Protein AF-0000000082330876 (afdb_homodimer)

pLDDT: mean 95.36, std 6.29, range [58.96, 98.9]

InterPro domains:
  IPR055945 Protein of unknown function DUF7523 [PF24367] (2-155)

Radius of gyration: 19.87 Å; Cα contacts (8 Å, |Δi|>4): 760; chains: 2; bounding box: 50×55×35 Å

Structure (mmCIF, N/CA/C/O backbone):
data_AF-0000000082330876-model_v1
#
loop_
_entity.id
_entity.type
_entity.pdbx_description
1 polymer 'ACT domain-containing protein'
#
loop_
_atom_site.group_PDB
_atom_site.id
_atom_site.type_symbol
_atom_site.label_atom_id
_atom_site.label_alt_id
_atom_site.label_comp_id
_atom_site.label_asym_id
_atom_site.label_entity_id
_atom_site.label_seq_id
_atom_site.pdbx_PDB_ins_code
_atom_site.Cartn_x
_atom_site.Cartn_y
_atom_site.Cartn_z
_atom_site.occupancy
_atom_site.B_iso_or_equiv
_atom_site.auth_seq_id
_atom_site.auth_comp_id
_atom_site.auth_asym_id
_atom_site.auth_atom_id
_atom_site.pdbx_PDB_model_num
ATOM 1 N N . MET A 1 1 ? -24.929 -16.486 -4.473 1 85.98 1 MET A N 1
ATOM 2 C CA . MET A 1 1 ? -23.768 -16.026 -5.229 1 85.98 1 MET A CA 1
ATOM 3 C C . MET A 1 1 ? -23.081 -17.192 -5.933 1 85.98 1 MET A C 1
ATOM 5 O O . MET A 1 1 ? -23.062 -18.31 -5.417 1 85.98 1 MET A O 1
ATOM 9 N N . SER A 1 2 ? -22.767 -17.042 -7.071 1 94.16 2 SER A N 1
ATOM 10 C CA . SER A 1 2 ? -22.094 -18.097 -7.822 1 94.16 2 SER A CA 1
ATOM 11 C C . SER A 1 2 ? -20.676 -18.323 -7.309 1 94.16 2 SER A C 1
ATOM 13 O O . SER A 1 2 ? -20.122 -17.474 -6.608 1 94.16 2 SER A O 1
ATOM 15 N N . LEU A 1 3 ? -20.149 -19.474 -7.564 1 95.85 3 LEU A N 1
ATOM 16 C CA . LEU A 1 3 ? -18.787 -19.809 -7.161 1 95.85 3 LEU A CA 1
ATOM 17 C C . LEU A 1 3 ? -17.786 -18.827 -7.759 1 95.85 3 LEU A C 1
ATOM 19 O O . LEU A 1 3 ? -16.827 -18.43 -7.093 1 95.85 3 LEU A O 1
ATOM 23 N N . ALA A 1 4 ? -18.059 -18.494 -8.992 1 96.3 4 ALA A N 1
ATOM 24 C CA . ALA A 1 4 ? -17.203 -17.522 -9.665 1 96.3 4 ALA A CA 1
ATOM 25 C C . ALA A 1 4 ? -17.208 -16.184 -8.93 1 96.3 4 ALA A C 1
ATOM 27 O O . ALA A 1 4 ? -16.153 -15.588 -8.706 1 96.3 4 ALA A O 1
ATOM 28 N N . ALA A 1 5 ? -18.378 -15.72 -8.519 1 96.81 5 ALA A N 1
ATOM 29 C CA . ALA A 1 5 ? -18.522 -14.451 -7.81 1 96.81 5 ALA A CA 1
ATOM 30 C C . ALA A 1 5 ? -17.858 -14.511 -6.437 1 96.81 5 ALA A C 1
ATOM 32 O O . ALA A 1 5 ? -17.196 -13.558 -6.019 1 96.81 5 ALA A O 1
ATOM 33 N N . GLU A 1 6 ? -18.043 -15.592 -5.807 1 97.3 6 GLU A N 1
ATOM 34 C CA . GLU A 1 6 ? -17.442 -15.766 -4.489 1 97.3 6 GLU A CA 1
ATOM 35 C C . GLU A 1 6 ? -15.919 -15.819 -4.579 1 97.3 6 GLU A C 1
ATOM 37 O O . GLU A 1 6 ? -15.221 -15.261 -3.73 1 97.3 6 GLU A O 1
ATOM 42 N N . THR A 1 7 ? -15.426 -16.522 -5.577 1 98.07 7 THR A N 1
ATOM 43 C CA . THR A 1 7 ? -13.988 -16.617 -5.805 1 98.07 7 THR A CA 1
ATOM 44 C C . THR A 1 7 ? -13.392 -15.24 -6.082 1 98.07 7 THR A C 1
ATOM 46 O O . THR A 1 7 ? -12.358 -14.88 -5.516 1 98.07 7 THR A O 1
ATOM 49 N N . ARG A 1 8 ? -14.082 -14.504 -6.871 1 97.79 8 ARG A N 1
ATOM 50 C CA . ARG A 1 8 ? -13.641 -13.153 -7.204 1 97.79 8 ARG A CA 1
ATOM 51 C C . ARG A 1 8 ? -13.575 -12.276 -5.958 1 97.79 8 ARG A C 1
ATOM 53 O O . ARG A 1 8 ? -12.578 -11.588 -5.729 1 97.79 8 ARG A O 1
ATOM 60 N N . ARG A 1 9 ? -14.597 -12.321 -5.225 1 96.45 9 ARG A N 1
ATOM 61 C CA . ARG A 1 9 ? -14.657 -11.527 -4.002 1 96.45 9 ARG A CA 1
ATOM 62 C C . ARG A 1 9 ? -13.543 -11.92 -3.038 1 96.45 9 ARG A C 1
ATOM 64 O O . ARG A 1 9 ? -12.907 -11.055 -2.431 1 96.45 9 ARG A O 1
ATOM 71 N N . ALA A 1 10 ? -13.331 -13.163 -2.899 1 97.69 10 ALA A N 1
ATOM 72 C CA . ALA A 1 10 ? -12.27 -13.652 -2.022 1 97.69 10 ALA A CA 1
ATOM 73 C C . ALA A 1 10 ? -10.9 -13.186 -2.507 1 97.69 10 ALA A C 1
ATOM 75 O O . ALA A 1 10 ? -10.067 -12.753 -1.707 1 97.69 10 ALA A O 1
ATOM 76 N N . ALA A 1 11 ? -10.675 -13.298 -3.797 1 98.45 11 ALA A N 1
ATOM 77 C CA . ALA A 1 11 ? -9.403 -12.861 -4.365 1 98.45 11 ALA A CA 1
ATOM 78 C C . ALA A 1 11 ? -9.184 -11.368 -4.138 1 98.45 11 ALA A C 1
ATOM 80 O O . ALA A 1 11 ? -8.09 -10.944 -3.76 1 98.45 11 ALA A O 1
ATOM 81 N N . GLU A 1 12 ? -10.236 -10.6 -4.274 1 97.54 12 GLU A N 1
ATOM 82 C CA . GLU A 1 12 ? -10.156 -9.146 -4.178 1 97.54 12 GLU A CA 1
ATOM 83 C C . GLU A 1 12 ? -9.935 -8.699 -2.736 1 97.54 12 GLU A C 1
ATOM 85 O O . GLU A 1 12 ? -9.571 -7.548 -2.486 1 97.54 12 GLU A O 1
ATOM 90 N N . SER A 1 13 ? -10.1 -9.632 -1.841 1 96.93 13 SER A N 1
ATOM 91 C CA . SER A 1 13 ? -9.791 -9.314 -0.45 1 96.93 13 SER A CA 1
ATOM 92 C C . SER A 1 13 ? -8.291 -9.388 -0.186 1 96.93 13 SER A C 1
ATOM 94 O O . SER A 1 13 ? -7.825 -9.003 0.888 1 96.93 13 SER A O 1
ATOM 96 N N . HIS A 1 14 ? -7.548 -9.843 -1.176 1 97.9 14 HIS A N 1
ATOM 97 C CA . HIS A 1 14 ? -6.092 -9.908 -1.122 1 97.9 14 HIS A CA 1
ATOM 98 C C . HIS A 1 14 ? -5.464 -9.173 -2.301 1 97.9 14 HIS A C 1
ATOM 100 O O . HIS A 1 14 ? -5.115 -9.791 -3.309 1 97.9 14 HIS A O 1
ATOM 106 N N . PRO A 1 15 ? -5.15 -7.949 -2.115 1 97.81 15 PRO A N 1
ATOM 107 C CA . PRO A 1 15 ? -4.666 -7.149 -3.243 1 97.81 15 PRO A CA 1
ATOM 108 C C . PRO A 1 15 ? -3.425 -7.748 -3.902 1 97.81 15 PRO A C 1
ATOM 110 O O . PRO A 1 15 ? -3.27 -7.665 -5.123 1 97.81 15 PRO A O 1
ATOM 113 N N . PHE A 1 16 ? -2.606 -8.349 -3.098 1 98.42 16 PHE A N 1
ATOM 114 C CA . PHE A 1 16 ? -1.406 -8.921 -3.699 1 98.42 16 PHE A CA 1
ATOM 115 C C . PHE A 1 16 ? -1.769 -10.025 -4.686 1 98.42 16 PHE A C 1
ATOM 117 O O . PHE A 1 16 ? -1.074 -10.225 -5.684 1 98.42 16 PHE A O 1
ATOM 124 N N . LEU A 1 17 ? -2.816 -10.758 -4.436 1 98.84 17 LEU A N 1
ATOM 125 C CA . LEU A 1 17 ? -3.218 -11.854 -5.311 1 98.84 17 LEU A CA 1
ATOM 126 C C . LEU A 1 17 ? -3.727 -11.324 -6.647 1 98.84 17 LEU A C 1
ATOM 128 O O . LEU A 1 17 ? -3.423 -11.89 -7.7 1 98.84 17 LEU A O 1
ATOM 132 N N . VAL A 1 18 ? -4.437 -10.25 -6.593 1 98.79 18 VAL A N 1
ATOM 133 C CA . VAL A 1 18 ? -4.918 -9.636 -7.827 1 98.79 18 VAL A CA 1
ATOM 134 C C . VAL A 1 18 ? -3.733 -9.169 -8.669 1 98.79 18 VAL A C 1
ATOM 136 O O . VAL A 1 18 ? -3.7 -9.39 -9.881 1 98.79 18 VAL A O 1
ATOM 139 N N . ALA A 1 19 ? -2.764 -8.572 -7.995 1 98.7 19 ALA A N 1
ATOM 140 C CA . ALA A 1 19 ? -1.558 -8.153 -8.705 1 98.7 19 ALA A CA 1
ATOM 141 C C . ALA A 1 19 ? -0.827 -9.354 -9.299 1 98.7 19 ALA A C 1
ATOM 143 O O . ALA A 1 19 ? -0.334 -9.293 -10.428 1 98.7 19 ALA A O 1
ATOM 144 N N . ALA A 1 20 ? -0.774 -10.415 -8.543 1 98.83 20 ALA A N 1
ATOM 145 C CA . ALA A 1 20 ? -0.108 -11.629 -9.008 1 98.83 20 ALA A CA 1
ATOM 146 C C . ALA A 1 20 ? -0.849 -12.241 -10.194 1 98.83 20 ALA A C 1
ATOM 148 O O . ALA A 1 20 ? -0.226 -12.762 -11.122 1 98.83 20 ALA A O 1
ATOM 149 N N . LEU A 1 21 ? -2.187 -12.194 -10.133 1 98.89 21 LEU A N 1
ATOM 150 C CA . LEU A 1 21 ? -2.996 -12.654 -11.257 1 98.89 21 LEU A CA 1
ATOM 151 C C . LEU A 1 21 ? -2.72 -11.818 -12.502 1 98.89 21 LEU A C 1
ATOM 153 O O . LEU A 1 21 ? -2.515 -12.365 -13.588 1 98.89 21 LEU A O 1
ATOM 157 N N . ARG A 1 22 ? -2.653 -10.573 -12.341 1 98.77 22 ARG A N 1
ATOM 158 C CA . ARG A 1 22 ? -2.363 -9.675 -13.454 1 98.77 22 ARG A CA 1
ATOM 159 C C . ARG A 1 22 ? -0.987 -9.962 -14.045 1 98.77 22 ARG A C 1
ATOM 161 O O . ARG A 1 22 ? -0.791 -9.85 -15.257 1 98.77 22 ARG A O 1
ATOM 168 N N . ALA A 1 23 ? -0.061 -10.333 -13.169 1 98.64 23 ALA A N 1
ATOM 169 C CA . ALA A 1 23 ? 1.324 -10.558 -13.571 1 98.64 23 ALA A CA 1
ATOM 170 C C . ALA A 1 23 ? 1.501 -11.948 -14.177 1 98.64 23 ALA A C 1
ATOM 172 O O . ALA A 1 23 ? 2.563 -12.267 -14.716 1 98.64 23 ALA A O 1
ATOM 173 N N . GLY A 1 24 ? 0.517 -12.827 -14.023 1 98.58 24 GLY A N 1
ATOM 174 C CA . GLY A 1 24 ? 0.566 -14.158 -14.606 1 98.58 24 GLY A CA 1
ATOM 175 C C . GLY A 1 24 ? 1.496 -15.1 -13.865 1 98.58 24 GLY A C 1
ATOM 176 O O . GLY A 1 24 ? 2.091 -15.996 -14.468 1 98.58 24 GLY A O 1
ATOM 177 N N . VAL A 1 25 ? 1.62 -14.909 -12.589 1 98.81 25 VAL A N 1
ATOM 178 C CA . VAL A 1 25 ? 2.621 -15.697 -11.878 1 98.81 25 VAL A CA 1
ATOM 179 C C . VAL A 1 25 ? 1.933 -16.644 -10.897 1 98.81 25 VAL A C 1
ATOM 181 O O . VAL A 1 25 ? 2.591 -17.27 -10.063 1 98.81 25 VAL A O 1
ATOM 184 N N . VAL A 1 26 ? 0.673 -16.859 -10.966 1 98.88 26 VAL A N 1
ATOM 185 C CA . VAL A 1 26 ? -0.089 -17.569 -9.945 1 98.88 26 VAL A CA 1
ATOM 186 C C . VAL A 1 26 ? -0.18 -19.05 -10.304 1 98.88 26 VAL A C 1
ATOM 188 O O . VAL A 1 26 ? -0.444 -19.401 -11.456 1 98.88 26 VAL A O 1
ATOM 191 N N . ASN A 1 27 ? 0.094 -19.856 -9.35 1 98.9 27 ASN A N 1
ATOM 192 C CA . ASN A 1 27 ? -0.356 -21.243 -9.352 1 98.9 27 ASN A CA 1
ATOM 193 C C . ASN A 1 27 ? -1.815 -21.36 -8.92 1 98.9 27 ASN A C 1
ATOM 195 O O . ASN A 1 27 ? -2.123 -21.274 -7.73 1 98.9 27 ASN A O 1
ATOM 199 N N . TYR A 1 28 ? -2.699 -21.595 -9.84 1 98.84 28 TYR A N 1
ATOM 200 C CA . TYR A 1 28 ? -4.134 -21.458 -9.613 1 98.84 28 TYR A CA 1
ATOM 201 C C . TYR A 1 28 ? -4.626 -22.487 -8.602 1 98.84 28 TYR A C 1
ATOM 203 O O . TYR A 1 28 ? -5.523 -22.203 -7.805 1 98.84 28 TYR A O 1
ATOM 211 N N . THR A 1 29 ? -4.051 -23.63 -8.635 1 98.63 29 THR A N 1
ATOM 212 C CA . THR A 1 29 ? -4.458 -24.647 -7.672 1 98.63 29 THR A CA 1
ATOM 213 C C . THR A 1 29 ? -4.04 -24.252 -6.258 1 98.63 29 THR A C 1
ATOM 215 O O . THR A 1 29 ? -4.826 -24.371 -5.316 1 98.63 29 THR A O 1
ATOM 218 N N . ALA A 1 30 ? -2.852 -23.796 -6.15 1 98.71 30 ALA A N 1
ATOM 219 C CA . ALA A 1 30 ? -2.382 -23.336 -4.846 1 98.71 30 ALA A CA 1
ATOM 220 C C . ALA A 1 30 ? -3.194 -22.138 -4.361 1 98.71 30 ALA A C 1
ATOM 222 O O . ALA A 1 30 ? -3.531 -22.046 -3.178 1 98.71 30 ALA A O 1
ATOM 223 N N . ALA A 1 31 ? -3.525 -21.248 -5.266 1 98.85 31 ALA A N 1
ATOM 224 C CA . ALA A 1 31 ? -4.318 -20.069 -4.928 1 98.85 31 ALA A CA 1
ATOM 225 C C . ALA A 1 31 ? -5.719 -20.462 -4.469 1 98.85 31 ALA A C 1
ATOM 227 O O . ALA A 1 31 ? -6.271 -19.854 -3.549 1 98.85 31 ALA A O 1
ATOM 228 N N . ALA A 1 32 ? -6.245 -21.43 -5.095 1 98.79 32 ALA A N 1
ATOM 229 C CA . ALA A 1 32 ? -7.563 -21.919 -4.7 1 98.79 32 ALA A CA 1
ATOM 230 C C . ALA A 1 32 ? -7.55 -22.434 -3.264 1 98.79 32 ALA A C 1
ATOM 232 O O . ALA A 1 32 ? -8.482 -22.177 -2.497 1 98.79 32 ALA A O 1
ATOM 233 N N . ARG A 1 33 ? -6.525 -23.139 -2.898 1 98.5 33 ARG A N 1
ATOM 234 C CA . ARG A 1 33 ? -6.388 -23.628 -1.53 1 98.5 33 ARG A CA 1
ATOM 235 C C . ARG A 1 33 ? -6.214 -22.472 -0.55 1 98.5 33 ARG A C 1
ATOM 237 O O . ARG A 1 33 ? -6.778 -22.49 0.546 1 98.5 33 ARG A O 1
ATOM 244 N N . PHE A 1 34 ? -5.548 -21.53 -0.965 1 98.56 34 PHE A N 1
ATOM 245 C CA . PHE A 1 34 ? -5.253 -20.366 -0.138 1 98.56 34 PHE A CA 1
ATOM 246 C C . PHE A 1 34 ? -6.529 -19.605 0.201 1 98.56 34 PHE A C 1
ATOM 248 O O . PHE A 1 34 ? -6.685 -19.112 1.32 1 98.56 34 PHE A O 1
ATOM 255 N N . LEU A 1 35 ? -7.467 -19.401 -0.755 1 97.93 35 LEU A N 1
ATOM 256 C CA . LEU A 1 35 ? -8.655 -18.569 -0.6 1 97.93 35 LEU A CA 1
ATOM 257 C C . LEU A 1 35 ? -9.665 -19.232 0.331 1 97.93 35 LEU A C 1
ATOM 259 O O . LEU A 1 35 ? -10.524 -18.557 0.904 1 97.93 35 LEU A O 1
ATOM 263 N N . GLU A 1 36 ? -9.631 -20.53 0.458 1 94.55 36 GLU A N 1
ATOM 264 C CA . GLU A 1 36 ? -10.509 -21.3 1.334 1 94.55 36 GLU A CA 1
ATOM 265 C C . GLU A 1 36 ? -11.977 -21.015 1.035 1 94.55 36 GLU A C 1
ATOM 267 O O . GLU A 1 36 ? -12.781 -20.841 1.953 1 94.55 36 GLU A O 1
ATOM 272 N N . VAL A 1 37 ? -12.314 -20.735 -0.132 1 96.76 37 VAL A N 1
ATOM 273 C CA . VAL A 1 37 ? -13.694 -20.613 -0.591 1 96.76 37 VAL A CA 1
ATOM 274 C C . VAL A 1 37 ? -14.364 -21.985 -0.586 1 96.76 37 VAL A C 1
ATOM 276 O O . VAL A 1 37 ? -13.734 -22.991 -0.921 1 96.76 37 VAL A O 1
ATOM 279 N N . GLU A 1 38 ? -15.562 -22.035 -0.178 1 95.94 38 GLU A N 1
ATOM 280 C CA . GLU A 1 38 ? -16.295 -23.297 -0.196 1 95.94 38 GLU A CA 1
ATOM 281 C C . GLU A 1 38 ? -16.506 -23.792 -1.624 1 95.94 38 GLU A C 1
ATOM 283 O O . GLU A 1 38 ? -16.983 -23.045 -2.482 1 95.94 38 GLU A O 1
ATOM 288 N N . GLY A 1 39 ? -16.173 -24.98 -1.87 1 95.95 39 GLY A N 1
ATOM 289 C CA . GLY A 1 39 ? -16.286 -25.556 -3.2 1 95.95 39 GLY A CA 1
ATOM 290 C C . GLY A 1 39 ? -15.107 -26.435 -3.572 1 95.95 39 GLY A C 1
ATOM 291 O O . GLY A 1 39 ? -14.163 -26.579 -2.792 1 95.95 39 GLY A O 1
ATOM 292 N N . GLU A 1 40 ? -15.25 -26.968 -4.708 1 97.34 40 GLU A N 1
ATOM 293 C CA . GLU A 1 40 ? -14.186 -27.834 -5.208 1 97.34 40 GLU A CA 1
ATOM 294 C C . GLU A 1 40 ? -12.983 -27.018 -5.672 1 97.34 40 GLU A C 1
ATOM 296 O O . GLU A 1 40 ? -13.137 -26.033 -6.398 1 97.34 40 GLU A O 1
ATOM 301 N N . ILE A 1 41 ? -11.807 -27.469 -5.363 1 98.22 41 ILE A N 1
ATOM 302 C CA . ILE A 1 41 ? -10.56 -26.757 -5.619 1 98.22 41 ILE A CA 1
ATOM 303 C C . ILE A 1 41 ? -10.406 -26.508 -7.118 1 98.22 41 ILE A C 1
ATOM 305 O O . ILE A 1 41 ? -10.054 -25.403 -7.537 1 98.22 41 ILE A O 1
ATOM 309 N N . ASP A 1 42 ? -10.74 -27.468 -7.896 1 98 42 ASP A N 1
ATOM 310 C CA . ASP A 1 42 ? -10.559 -27.337 -9.339 1 98 42 ASP A CA 1
ATOM 311 C C . ASP A 1 42 ? -11.496 -26.279 -9.916 1 98 42 ASP A C 1
ATOM 313 O O . ASP A 1 42 ? -11.13 -25.56 -10.848 1 98 42 ASP A O 1
ATOM 317 N N . ALA A 1 43 ? -12.663 -26.241 -9.38 1 98.18 43 ALA A N 1
ATOM 318 C CA . ALA A 1 43 ? -13.631 -25.245 -9.833 1 98.18 43 ALA A CA 1
ATOM 319 C C . ALA A 1 43 ? -13.192 -23.836 -9.444 1 98.18 43 ALA A C 1
ATOM 321 O O . ALA A 1 43 ? -13.331 -22.897 -10.231 1 98.18 43 ALA A O 1
ATOM 322 N N . ILE A 1 44 ? -12.681 -23.775 -8.278 1 98.67 44 ILE A N 1
ATOM 323 C CA . ILE A 1 44 ? -12.192 -22.488 -7.795 1 98.67 44 ILE A CA 1
ATOM 324 C C . ILE A 1 44 ? -10.987 -22.05 -8.624 1 98.67 44 ILE A C 1
ATOM 326 O O . ILE A 1 44 ? -10.892 -20.889 -9.028 1 98.67 44 ILE A O 1
ATOM 330 N N . ALA A 1 45 ? -10.115 -22.957 -8.925 1 98.76 45 ALA A N 1
ATOM 331 C CA . ALA A 1 45 ? -8.948 -22.663 -9.753 1 98.76 45 ALA A CA 1
ATOM 332 C C . ALA A 1 45 ? -9.367 -22.181 -11.139 1 98.76 45 ALA A C 1
ATOM 334 O O . ALA A 1 45 ? -8.8 -21.222 -11.667 1 98.76 45 ALA A O 1
ATOM 335 N N . THR A 1 46 ? -10.352 -22.804 -11.696 1 98.46 46 THR A N 1
ATOM 336 C CA . THR A 1 46 ? -10.862 -22.42 -13.008 1 98.46 46 THR A CA 1
ATOM 337 C C . THR A 1 46 ? -11.462 -21.017 -12.964 1 98.46 46 THR A C 1
ATOM 339 O O . THR A 1 46 ? -11.241 -20.214 -13.873 1 98.46 46 THR A O 1
ATOM 342 N N . ALA A 1 47 ? -12.173 -20.816 -11.877 1 98.55 47 ALA A N 1
ATOM 343 C CA . ALA A 1 47 ? -12.764 -19.491 -11.709 1 98.55 47 ALA A CA 1
ATOM 344 C C . ALA A 1 47 ? -11.683 -18.42 -11.587 1 98.55 47 ALA A C 1
ATOM 346 O O . ALA A 1 47 ? -11.814 -17.331 -12.151 1 98.55 47 ALA A O 1
ATOM 347 N N . LEU A 1 48 ? -10.603 -18.701 -10.931 1 98.79 48 LEU A N 1
ATOM 348 C CA . LEU A 1 48 ? -9.489 -17.771 -10.783 1 98.79 48 LEU A CA 1
ATOM 349 C C . LEU A 1 48 ? -8.82 -17.507 -12.128 1 98.79 48 LEU A C 1
ATOM 351 O O . LEU A 1 48 ? -8.457 -16.368 -12.432 1 98.79 48 LEU A O 1
ATOM 355 N N . ARG A 1 49 ? -8.68 -18.516 -12.867 1 98.53 49 ARG A N 1
ATOM 356 C CA . ARG A 1 49 ? -8.079 -18.366 -14.188 1 98.53 49 ARG A CA 1
ATOM 357 C C . ARG A 1 49 ? -8.919 -17.449 -15.071 1 98.53 49 ARG A C 1
ATOM 359 O O . ARG A 1 49 ? -8.382 -16.575 -15.755 1 98.53 49 ARG A O 1
ATOM 366 N N . ARG A 1 50 ? -10.195 -17.647 -15.029 1 98.46 50 ARG A N 1
ATOM 367 C CA . ARG A 1 50 ? -11.099 -16.804 -15.804 1 98.46 50 ARG A CA 1
ATOM 368 C C . ARG A 1 50 ? -11.045 -15.357 -15.324 1 98.46 50 ARG A C 1
ATOM 370 O O . ARG A 1 50 ? -11.047 -14.429 -16.135 1 98.46 50 ARG A O 1
ATOM 377 N N . TYR A 1 51 ? -10.991 -15.274 -14.089 1 98.73 51 TYR A N 1
ATOM 378 C CA . TYR A 1 51 ? -10.885 -13.931 -13.53 1 98.73 51 TYR A CA 1
ATOM 379 C C . TYR A 1 51 ? -9.589 -13.259 -13.967 1 98.73 51 TYR A C 1
ATOM 381 O O . TYR A 1 51 ? -9.588 -12.087 -14.352 1 98.73 51 TYR A O 1
ATOM 389 N N . ALA A 1 52 ? -8.535 -13.992 -13.944 1 98.6 52 ALA A N 1
ATOM 390 C CA . ALA A 1 52 ? -7.235 -13.468 -14.355 1 98.6 52 ALA A CA 1
ATOM 391 C C . ALA A 1 52 ? -7.277 -12.965 -15.795 1 98.6 52 ALA A C 1
ATOM 393 O O . ALA A 1 52 ? -6.678 -11.937 -16.118 1 98.6 52 ALA A O 1
ATOM 394 N N . GLU A 1 53 ? -7.959 -13.624 -16.57 1 98.22 53 GLU A N 1
ATOM 395 C CA . GLU A 1 53 ? -8.056 -13.274 -17.984 1 98.22 53 GLU A CA 1
ATOM 396 C C . GLU A 1 53 ? -8.795 -11.954 -18.177 1 98.22 53 GLU A C 1
ATOM 398 O O . GLU A 1 53 ? -8.64 -11.294 -19.206 1 98.22 53 GLU A O 1
ATOM 403 N N . GLU A 1 54 ? -9.619 -11.613 -17.232 1 97.74 54 GLU A N 1
ATOM 404 C CA . GLU A 1 54 ? -10.411 -10.391 -17.325 1 97.74 54 GLU A CA 1
ATOM 405 C C . GLU A 1 54 ? -9.626 -9.184 -16.818 1 97.74 54 GLU A C 1
ATOM 407 O O . GLU A 1 54 ? -10.018 -8.039 -17.052 1 97.74 54 GLU A O 1
ATOM 412 N N . LEU A 1 55 ? -8.56 -9.395 -16.177 1 98.14 55 LEU A N 1
ATOM 413 C CA . LEU A 1 55 ? -7.797 -8.32 -15.555 1 98.14 55 LEU A CA 1
ATOM 414 C C . LEU A 1 55 ? -6.807 -7.713 -16.543 1 98.14 55 LEU A C 1
ATOM 416 O O . LEU A 1 55 ? -6.26 -8.419 -17.393 1 98.14 55 LEU A O 1
ATOM 420 N N . PRO A 1 56 ? -6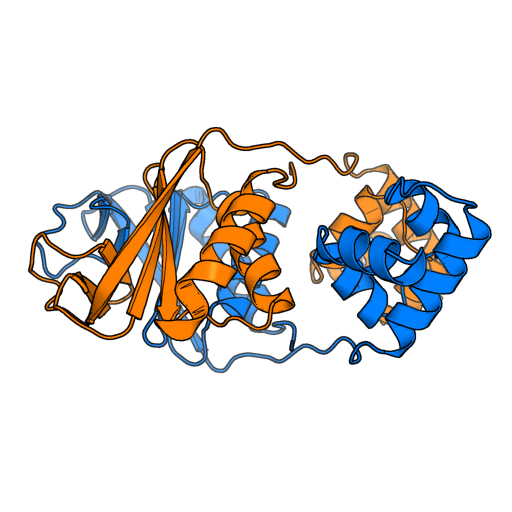.572 -6.409 -16.384 1 97.01 56 PRO A N 1
ATOM 421 C CA . PRO A 1 56 ? -5.496 -5.824 -17.187 1 97.01 56 PRO A CA 1
ATOM 422 C C . PRO A 1 56 ? -4.117 -6.36 -16.809 1 97.01 56 PRO A C 1
ATOM 424 O O . PRO A 1 56 ? -3.887 -6.718 -15.651 1 97.01 56 PRO A O 1
ATOM 427 N N . GLU A 1 57 ? -3.219 -6.376 -17.743 1 97.24 57 GLU A N 1
ATOM 428 C CA . GLU A 1 57 ? -1.854 -6.823 -17.481 1 97.24 57 GLU A CA 1
ATOM 429 C C . GLU A 1 57 ? -1.184 -5.958 -16.418 1 97.24 57 GLU A C 1
ATOM 431 O O . GLU A 1 57 ? -1.435 -4.753 -16.341 1 97.24 57 GLU A O 1
ATOM 436 N N . TYR A 1 58 ? -0.304 -6.557 -15.696 1 98.06 58 TYR A N 1
ATOM 437 C CA . TYR A 1 58 ? 0.468 -5.824 -14.699 1 98.06 58 TYR A CA 1
ATOM 438 C C . TYR A 1 58 ? 1.513 -4.936 -15.363 1 98.06 58 TYR A C 1
ATOM 440 O O . TYR A 1 58 ? 2.343 -5.417 -16.139 1 98.06 58 TYR A O 1
ATOM 448 N N . GLU A 1 59 ? 1.448 -3.735 -15.128 1 97.77 59 GLU A N 1
ATOM 449 C CA . GLU A 1 59 ? 2.403 -2.75 -15.625 1 97.77 59 GLU A CA 1
ATOM 450 C C . GLU A 1 59 ? 2.772 -1.743 -14.54 1 97.77 59 GLU A C 1
ATOM 452 O O . GLU A 1 59 ? 2.012 -1.537 -13.592 1 97.77 59 GLU A O 1
ATOM 457 N N . THR A 1 60 ? 3.95 -1.223 -14.661 1 97.9 60 THR A N 1
ATOM 458 C CA . THR A 1 60 ? 4.393 -0.157 -13.77 1 97.9 60 THR A CA 1
ATOM 459 C C . THR A 1 60 ? 4.87 1.053 -14.568 1 97.9 60 THR A C 1
ATOM 461 O O . THR A 1 60 ? 5.141 0.946 -15.766 1 97.9 60 THR A O 1
ATOM 464 N N . ASP A 1 61 ? 4.871 2.103 -13.933 1 97.29 61 ASP A N 1
ATOM 465 C CA . ASP A 1 61 ? 5.396 3.323 -14.538 1 97.29 61 ASP A CA 1
ATOM 466 C C . ASP A 1 61 ? 6.216 4.127 -13.532 1 97.29 61 ASP A C 1
ATOM 468 O O . ASP A 1 61 ? 5.884 4.17 -12.345 1 97.29 61 ASP A O 1
ATOM 472 N N . ALA A 1 62 ? 7.267 4.752 -14.069 1 97.68 62 ALA A N 1
ATOM 473 C CA . ALA A 1 62 ? 8.072 5.658 -13.253 1 97.68 62 ALA A CA 1
ATOM 474 C C . ALA A 1 62 ? 7.352 6.985 -13.033 1 97.68 62 ALA A C 1
ATOM 476 O O . ALA A 1 62 ? 6.739 7.526 -13.957 1 97.68 62 ALA A O 1
ATOM 477 N N . ARG A 1 63 ? 7.434 7.453 -11.884 1 97.59 63 ARG A N 1
ATOM 478 C CA . ARG A 1 63 ? 6.82 8.746 -11.601 1 97.59 63 ARG A CA 1
ATOM 479 C C . ARG A 1 63 ? 7.811 9.884 -11.826 1 97.59 63 ARG A C 1
ATOM 481 O O . ARG A 1 63 ? 8.992 9.76 -11.496 1 97.59 63 ARG A O 1
ATOM 488 N N . ASP A 1 64 ? 7.35 10.944 -12.362 1 97.77 64 ASP A N 1
ATOM 489 C CA . ASP A 1 64 ? 8.117 12.182 -12.464 1 97.77 64 ASP A CA 1
ATOM 490 C C . ASP A 1 64 ? 8.042 12.983 -11.167 1 97.77 64 ASP A C 1
ATOM 492 O O . ASP A 1 64 ? 7.113 13.769 -10.968 1 97.77 64 ASP A O 1
ATOM 496 N N . VAL A 1 65 ? 9.055 12.742 -10.318 1 97.96 65 VAL A N 1
ATOM 497 C CA . VAL A 1 65 ? 9.006 13.323 -8.981 1 97.96 65 VAL A CA 1
ATOM 498 C C . VAL A 1 65 ? 10.399 13.795 -8.571 1 97.96 65 VAL A C 1
ATOM 500 O O . VAL A 1 65 ? 11.405 13.304 -9.089 1 97.96 65 VAL A O 1
ATOM 503 N N . ARG A 1 66 ? 10.425 14.829 -7.768 1 97.58 66 ARG A N 1
ATOM 504 C CA . ARG A 1 66 ? 11.618 15.231 -7.03 1 97.58 66 ARG A CA 1
ATOM 505 C C . ARG A 1 66 ? 11.568 14.725 -5.592 1 97.58 66 ARG A C 1
ATOM 507 O O . ARG A 1 66 ?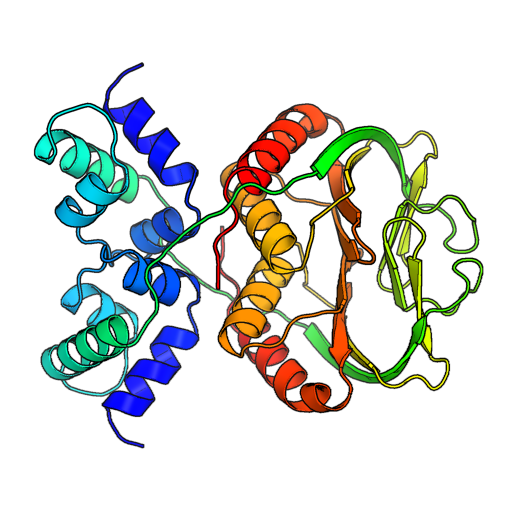 10.601 14.981 -4.872 1 97.58 66 ARG A O 1
ATOM 514 N N . VAL A 1 67 ? 12.576 13.965 -5.144 1 98.24 67 VAL A N 1
ATOM 515 C CA . VAL A 1 67 ? 12.623 13.385 -3.806 1 98.24 67 VAL A CA 1
ATOM 516 C C . VAL A 1 67 ? 13.745 14.036 -3 1 98.24 67 VAL A C 1
ATOM 518 O O . VAL A 1 67 ? 14.864 14.19 -3.494 1 98.24 67 VAL A O 1
ATOM 521 N N . ARG A 1 68 ? 13.392 14.409 -1.824 1 96.86 68 ARG A N 1
ATOM 522 C CA . ARG A 1 68 ? 14.399 14.994 -0.944 1 96.86 68 ARG A CA 1
ATOM 523 C C . ARG A 1 68 ? 14.281 14.437 0.471 1 96.86 68 ARG A C 1
ATOM 525 O O . ARG A 1 68 ? 13.249 13.87 0.836 1 96.86 68 ARG A O 1
ATOM 532 N N . MET A 1 69 ? 15.282 14.607 1.171 1 97.5 69 MET A N 1
ATOM 533 C CA . MET A 1 69 ? 15.334 14.194 2.57 1 97.5 69 MET A CA 1
ATOM 534 C C . MET A 1 69 ? 15.501 15.401 3.488 1 97.5 69 MET A C 1
ATOM 536 O O . MET A 1 69 ? 16.286 16.304 3.196 1 97.5 69 MET A O 1
ATOM 540 N N . GLU A 1 70 ? 14.745 15.491 4.44 1 95 70 GLU A N 1
ATOM 541 C CA . GLU A 1 70 ? 14.833 16.535 5.457 1 95 70 GLU A CA 1
ATOM 542 C C . GLU A 1 70 ? 15.053 15.937 6.844 1 95 70 GLU A C 1
ATOM 544 O O . GLU A 1 70 ? 14.215 15.181 7.339 1 95 70 GLU A O 1
ATOM 549 N N . SER A 1 71 ? 16.097 16.301 7.543 1 95.39 71 SER A N 1
ATOM 550 C CA . SER A 1 71 ? 16.41 15.785 8.872 1 95.39 71 SER A CA 1
ATOM 551 C C . SER A 1 71 ? 15.962 16.755 9.961 1 95.39 71 SER A C 1
ATOM 553 O O . SER A 1 71 ? 15.557 17.881 9.667 1 95.39 71 SER A O 1
ATOM 555 N N . GLY A 1 72 ? 16.021 16.284 11.145 1 95.37 72 GLY A N 1
ATOM 556 C CA . GLY A 1 72 ? 15.652 17.129 12.269 1 95.37 72 GLY A CA 1
ATOM 557 C C . GLY A 1 72 ? 14.152 17.314 12.41 1 95.37 72 GLY A C 1
ATOM 558 O O . GLY A 1 72 ? 13.679 18.425 12.66 1 95.37 72 GLY A O 1
ATOM 559 N N . ILE A 1 73 ? 13.42 16.244 12.124 1 94.7 73 ILE A N 1
ATOM 560 C CA . ILE A 1 73 ? 11.961 16.269 12.141 1 94.7 73 ILE A CA 1
ATOM 561 C C . ILE A 1 73 ? 11.452 15.758 13.487 1 94.7 73 ILE A C 1
ATOM 563 O O . ILE A 1 73 ? 11.968 14.773 14.02 1 94.7 73 ILE A O 1
ATOM 567 N N . GLY A 1 74 ? 10.518 16.418 14.031 1 93.33 74 GLY A N 1
ATOM 568 C CA . GLY A 1 74 ? 9.864 16.001 15.26 1 93.33 74 GLY A CA 1
ATOM 569 C C . GLY A 1 74 ? 8.432 16.492 15.37 1 93.33 74 GLY A C 1
ATOM 570 O O . GLY A 1 74 ? 7.923 17.146 14.458 1 93.33 74 GLY A O 1
ATOM 571 N N . PRO A 1 75 ? 7.729 16.018 16.41 1 90.87 75 PRO A N 1
ATOM 572 C CA . PRO A 1 75 ? 6.377 16.531 16.647 1 90.87 75 PRO A CA 1
ATOM 573 C C . PRO A 1 75 ? 6.355 18.035 16.91 1 90.87 75 PRO A C 1
ATOM 575 O O . PRO A 1 75 ? 7.226 18.556 17.612 1 90.87 75 PRO A O 1
ATOM 578 N N . ILE A 1 76 ? 5.412 18.682 16.226 1 89.67 76 ILE A N 1
ATOM 579 C CA . ILE A 1 76 ? 5.272 20.119 16.43 1 89.67 76 ILE A CA 1
ATOM 580 C C . ILE A 1 76 ? 3.813 20.458 16.727 1 89.67 76 ILE A C 1
ATOM 582 O O . ILE A 1 76 ? 2.931 19.607 16.589 1 89.67 76 ILE A O 1
ATOM 586 N N . ASP A 1 77 ? 3.602 21.719 17.087 1 80.87 77 ASP A N 1
ATOM 587 C CA . ASP A 1 77 ? 2.233 22.187 17.282 1 80.87 77 ASP A CA 1
ATOM 588 C C . ASP A 1 77 ? 1.521 22.375 15.944 1 80.87 77 ASP A C 1
ATOM 590 O O . ASP A 1 77 ? 2.068 22.988 15.025 1 80.87 77 ASP A O 1
ATOM 594 N N . ALA A 1 78 ? 0.495 21.753 15.724 1 71.95 78 ALA A N 1
ATOM 595 C CA . ALA A 1 78 ? -0.259 21.685 14.475 1 71.95 78 ALA A CA 1
ATOM 596 C C . ALA A 1 78 ? -0.618 23.081 13.975 1 71.95 78 ALA A C 1
ATOM 598 O O . ALA A 1 78 ? -0.811 23.286 12.774 1 71.95 78 ALA A O 1
ATOM 599 N N . GLU A 1 79 ? -0.665 24.025 14.779 1 65.05 79 GLU A N 1
ATOM 600 C CA . GLU A 1 79 ? -1.074 25.376 14.404 1 65.05 79 GLU A CA 1
ATOM 601 C C . GLU A 1 79 ? 0.032 26.094 13.636 1 65.05 79 GLU A C 1
ATOM 603 O O . GLU A 1 79 ? -0.218 27.109 12.982 1 65.05 79 GLU A O 1
ATOM 608 N N . GLY A 1 80 ? 1.078 25.475 13.467 1 58.96 80 GLY A N 1
ATOM 609 C CA . GLY A 1 80 ? 2.164 26.248 12.886 1 58.96 80 GLY A CA 1
ATOM 610 C C . GLY A 1 80 ? 2.434 25.899 11.435 1 58.96 80 GLY A C 1
ATOM 611 O O . GLY A 1 80 ? 2.037 24.831 10.963 1 58.96 80 GLY A O 1
ATOM 612 N N . ASP A 1 81 ? 2.745 26.841 10.598 1 61.34 81 ASP A N 1
ATOM 613 C CA . ASP A 1 81 ? 3.036 26.812 9.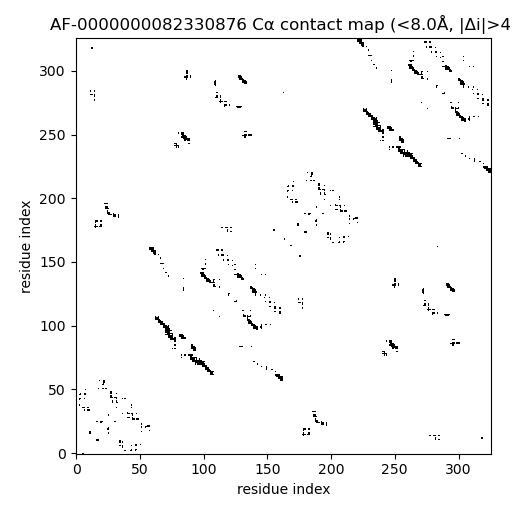168 1 61.34 81 ASP A CA 1
ATOM 614 C C . ASP A 1 81 ? 4.197 25.869 8.863 1 61.34 81 ASP A C 1
ATOM 616 O O . ASP A 1 81 ? 4.529 25.641 7.697 1 61.34 81 ASP A O 1
ATOM 620 N N . GLU A 1 82 ? 4.547 25.139 9.833 1 81.2 82 GLU A N 1
ATOM 621 C CA . GLU A 1 82 ? 5.796 24.44 9.544 1 81.2 82 GLU A CA 1
ATOM 622 C C . GLU A 1 82 ? 5.588 22.929 9.51 1 81.2 82 GLU A C 1
ATOM 624 O O . GLU A 1 82 ? 6.534 22.171 9.285 1 81.2 82 GLU A O 1
ATOM 629 N N . ALA A 1 83 ? 4.369 22.564 9.57 1 86.95 83 ALA A N 1
ATOM 630 C CA . ALA A 1 83 ? 4.132 21.123 9.573 1 86.95 83 ALA A CA 1
ATOM 631 C C . ALA A 1 83 ? 4.294 20.537 8.173 1 86.95 83 ALA A C 1
ATOM 633 O O . ALA A 1 83 ? 3.806 21.108 7.195 1 86.95 83 ALA A O 1
ATOM 634 N N . LEU A 1 84 ? 5.054 19.475 8.109 1 89.36 84 LEU A N 1
ATOM 635 C CA . LEU A 1 84 ? 5.189 18.741 6.855 1 89.36 84 LEU A CA 1
ATOM 636 C C . LEU A 1 84 ? 3.993 17.822 6.632 1 89.36 84 LEU A C 1
ATOM 638 O O . LEU A 1 84 ? 3.523 17.671 5.502 1 89.36 84 LEU A O 1
ATOM 642 N N . VAL A 1 85 ? 3.578 17.288 7.745 1 90.72 85 VAL A N 1
ATOM 643 C CA . VAL A 1 85 ? 2.425 16.394 7.707 1 90.72 85 VAL A CA 1
ATOM 644 C C . VAL A 1 85 ? 1.654 16.489 9.021 1 90.72 85 VAL A C 1
ATOM 646 O O . VAL A 1 85 ? 2.252 16.626 10.091 1 90.72 85 VAL A O 1
ATOM 649 N N . THR A 1 86 ? 0.422 16.544 8.911 1 92.32 86 THR A N 1
ATOM 650 C CA . THR A 1 86 ? -0.488 16.461 10.048 1 92.32 86 THR A CA 1
ATOM 651 C C . THR A 1 86 ? -1.582 15.429 9.791 1 92.32 86 THR A C 1
ATOM 653 O O . THR A 1 86 ? -2.241 15.461 8.75 1 92.32 86 THR A O 1
ATOM 656 N N . VAL A 1 87 ? -1.722 14.502 10.618 1 90.56 87 VAL A N 1
ATOM 657 C CA . VAL A 1 87 ? -2.788 13.508 10.547 1 90.56 87 VAL A CA 1
ATOM 658 C C . VAL A 1 87 ? -3.498 13.413 11.895 1 90.56 87 VAL A C 1
ATOM 660 O O . VAL A 1 87 ? -2.855 13.217 12.929 1 90.56 87 VAL A O 1
ATOM 663 N N . GLY A 1 88 ? -4.793 13.55 11.88 1 83.19 88 GLY A N 1
ATOM 664 C CA . GLY A 1 88 ? -5.57 13.44 13.104 1 83.19 88 GLY A CA 1
ATOM 665 C C . GLY A 1 88 ? -5.112 14.395 14.19 1 83.19 88 GLY A C 1
ATOM 666 O O . GLY A 1 88 ? -5.049 14.024 15.364 1 83.19 88 GLY A O 1
ATOM 667 N N . GLY A 1 89 ? -4.528 15.457 13.85 1 81.04 89 GLY A N 1
ATOM 668 C CA . GLY A 1 89 ? -4.146 16.471 14.819 1 81.04 89 GLY A CA 1
ATOM 669 C C . GLY A 1 89 ? -2.69 16.381 15.234 1 81.04 89 GLY A C 1
ATOM 670 O O . GLY A 1 89 ? -2.192 17.241 15.963 1 81.04 89 GLY A O 1
ATOM 671 N N . THR A 1 90 ? -2.055 15.33 14.895 1 87.33 90 THR A N 1
ATOM 672 C CA . THR A 1 90 ? -0.631 15.208 15.187 1 87.33 90 THR A CA 1
ATOM 673 C C . THR A 1 90 ? 0.207 15.702 14.012 1 87.33 90 THR A C 1
ATOM 675 O O . THR A 1 90 ? 0.004 15.274 12.874 1 87.33 90 THR A O 1
ATOM 678 N N . ALA A 1 91 ? 1.129 16.55 14.324 1 91.34 91 ALA A N 1
ATOM 679 C CA . ALA A 1 91 ? 1.907 17.194 13.269 1 91.34 91 ALA A CA 1
ATOM 680 C C . ALA A 1 91 ? 3.397 16.906 13.433 1 91.34 91 ALA A C 1
ATOM 682 O O . ALA A 1 91 ? 3.896 16.804 14.556 1 91.34 91 ALA A O 1
ATOM 683 N N . PHE A 1 92 ? 4.07 16.853 12.318 1 91.75 92 PHE A N 1
ATOM 684 C CA . PHE A 1 92 ? 5.519 16.699 12.288 1 91.75 92 PHE A CA 1
ATOM 685 C C . PHE A 1 92 ? 6.161 17.782 11.429 1 91.75 92 PHE A C 1
ATOM 687 O O . PHE A 1 92 ? 5.641 18.129 10.367 1 91.75 92 PHE A O 1
ATOM 694 N N . GLY A 1 93 ? 7.193 18.322 11.898 1 92.74 93 GLY A N 1
ATOM 695 C CA . GLY A 1 93 ? 7.953 19.359 11.218 1 92.74 93 GLY A CA 1
ATOM 696 C C . GLY A 1 93 ? 9.349 19.542 11.782 1 92.74 93 GLY A C 1
ATOM 697 O O . GLY A 1 93 ? 9.773 18.79 12.661 1 92.74 93 GLY A O 1
ATOM 698 N N . PRO A 1 94 ? 9.952 20.501 11.08 1 90.63 94 PRO A N 1
ATOM 699 C CA . PRO A 1 94 ? 11.318 20.765 11.539 1 90.63 94 PRO A CA 1
ATOM 700 C C . PRO A 1 94 ? 11.364 21.351 12.948 1 90.63 94 PRO A C 1
ATOM 702 O O . PRO A 1 94 ? 10.811 22.426 13.192 1 90.63 94 PRO A O 1
ATOM 705 N N . ASP A 1 95 ? 11.959 20.631 13.851 1 86.82 95 ASP A N 1
ATOM 706 C CA . ASP A 1 95 ? 12.087 21.104 15.226 1 86.82 95 ASP A CA 1
ATOM 707 C C . ASP A 1 95 ? 13.411 20.657 15.84 1 86.82 95 ASP A C 1
ATOM 709 O O . ASP A 1 95 ? 13.561 20.642 17.064 1 86.82 95 ASP A O 1
ATOM 713 N N . GLY A 1 96 ? 14.2 20.122 15.005 1 86.2 96 GLY A N 1
ATOM 714 C CA . GLY A 1 96 ? 15.468 19.62 15.509 1 86.2 96 GLY A CA 1
ATOM 715 C C . GLY A 1 96 ? 15.362 18.236 16.12 1 86.2 96 GLY A C 1
ATOM 716 O O . GLY A 1 96 ? 16.218 17.833 16.91 1 86.2 96 GLY A O 1
ATOM 717 N N . GLY A 1 97 ? 14.378 17.517 15.784 1 92.44 97 GLY A N 1
ATOM 718 C CA . GLY A 1 97 ? 14.15 16.179 16.306 1 92.44 97 GLY A CA 1
ATOM 719 C C . GLY A 1 97 ? 15.053 15.133 15.682 1 92.44 97 GLY A C 1
ATOM 720 O O . GLY A 1 97 ? 15.994 15.468 14.959 1 92.44 97 GLY A O 1
ATOM 721 N N . ASP A 1 98 ? 14.757 13.84 15.995 1 94.56 98 ASP A N 1
ATOM 722 C CA . ASP A 1 98 ? 15.628 12.739 15.595 1 94.56 98 ASP A CA 1
ATOM 723 C C . ASP A 1 98 ? 14.986 11.906 14.487 1 94.56 98 ASP A C 1
ATOM 725 O O . ASP A 1 98 ? 15.223 10.7 14.395 1 94.56 98 ASP A O 1
ATOM 729 N N . ARG A 1 99 ? 14.18 12.523 13.83 1 96.83 99 ARG A N 1
ATOM 730 C CA . ARG A 1 99 ? 13.544 11.826 12.717 1 96.83 99 ARG A CA 1
ATOM 731 C C . ARG A 1 99 ? 13.959 12.434 11.382 1 96.83 99 ARG A C 1
ATOM 733 O O . ARG A 1 99 ? 14.643 13.459 11.346 1 96.83 99 ARG A O 1
ATOM 740 N N . THR A 1 100 ? 13.652 11.78 10.345 1 97.27 100 THR A N 1
ATOM 741 C CA . THR A 1 100 ? 13.92 12.181 8.968 1 97.27 100 THR A CA 1
ATOM 742 C C . THR A 1 100 ? 12.662 12.056 8.113 1 97.27 100 THR A C 1
ATOM 744 O O . THR A 1 100 ? 11.919 11.079 8.233 1 97.27 100 THR A O 1
ATOM 747 N N . ALA A 1 101 ? 12.375 13.059 7.369 1 97.11 101 ALA A N 1
ATOM 748 C CA . ALA A 1 101 ? 11.284 13.017 6.4 1 97.11 101 ALA A CA 1
ATOM 749 C C . ALA A 1 101 ? 11.816 12.819 4.983 1 97.11 101 ALA A C 1
ATOM 751 O O . ALA A 1 101 ? 12.783 13.469 4.58 1 97.11 101 ALA A O 1
ATOM 752 N N . ILE A 1 102 ? 11.288 11.87 4.27 1 98.44 102 ILE A N 1
ATOM 753 C CA . ILE A 1 102 ? 11.463 11.77 2.825 1 98.44 102 ILE A CA 1
ATOM 754 C C . ILE A 1 102 ? 10.263 12.394 2.116 1 98.44 102 ILE A C 1
ATOM 756 O O . ILE A 1 102 ? 9.125 11.958 2.307 1 98.44 102 ILE A O 1
ATOM 760 N N . VAL A 1 103 ? 10.545 13.418 1.321 1 97.68 103 VAL A N 1
ATOM 761 C CA . VAL A 1 103 ? 9.489 14.193 0.678 1 97.68 103 VAL A CA 1
ATOM 762 C C . VAL A 1 103 ? 9.593 14.05 -0.839 1 97.68 103 VAL A C 1
ATOM 764 O O . VAL A 1 103 ? 10.641 14.333 -1.424 1 97.68 103 VAL A O 1
ATOM 767 N N . ALA A 1 104 ? 8.546 13.607 -1.411 1 98.33 104 ALA A N 1
ATOM 768 C CA . ALA A 1 104 ? 8.447 13.514 -2.865 1 98.33 104 ALA A CA 1
ATOM 769 C C . ALA A 1 104 ? 7.387 14.47 -3.406 1 98.33 104 ALA A C 1
ATOM 771 O O . ALA A 1 104 ? 6.244 14.463 -2.944 1 98.33 104 ALA A O 1
ATOM 772 N N . THR A 1 105 ? 7.759 15.278 -4.372 1 97.76 105 THR A N 1
ATOM 773 C CA . THR A 1 105 ? 6.842 16.242 -4.973 1 97.76 105 THR A CA 1
ATOM 774 C C . THR A 1 105 ? 6.747 16.03 -6.481 1 97.76 105 THR A C 1
ATOM 776 O O . THR A 1 105 ? 7.76 15.805 -7.147 1 97.76 105 THR A O 1
ATOM 779 N N . GLY A 1 106 ? 5.581 16.049 -6.973 1 97.43 106 GLY A N 1
ATOM 780 C CA . GLY A 1 106 ? 5.332 15.807 -8.385 1 97.43 106 GLY A CA 1
ATOM 781 C C . GLY A 1 106 ? 4.145 14.896 -8.634 1 97.43 106 GLY A C 1
ATOM 782 O O . GLY A 1 106 ? 3.059 15.12 -8.095 1 97.43 106 GLY A O 1
ATOM 783 N N . ALA A 1 107 ? 4.286 13.866 -9.497 1 97.06 107 ALA A N 1
ATOM 784 C CA . ALA A 1 107 ? 3.208 12.967 -9.901 1 97.06 107 ALA A CA 1
ATOM 785 C C . ALA A 1 107 ? 3.046 11.822 -8.905 1 97.06 107 ALA A C 1
ATOM 787 O O . ALA A 1 107 ? 3.342 10.668 -9.223 1 97.06 107 ALA A O 1
ATOM 788 N N . VAL A 1 108 ? 2.561 12.224 -7.733 1 97.41 108 VAL A N 1
ATOM 789 C CA . VAL A 1 108 ? 2.337 11.217 -6.701 1 97.41 108 VAL A CA 1
ATOM 790 C C . VAL A 1 108 ? 0.85 11.144 -6.363 1 97.41 108 VAL A C 1
ATOM 792 O O . VAL A 1 108 ? 0.115 12.115 -6.559 1 97.41 108 VAL A O 1
ATOM 795 N N . ASP A 1 109 ? 0.427 9.96 -5.974 1 96.69 109 ASP A N 1
ATOM 796 C CA . ASP A 1 109 ? -0.954 9.69 -5.589 1 96.69 109 ASP A CA 1
ATOM 797 C C . ASP A 1 109 ? -1.032 8.528 -4.601 1 96.69 109 ASP A C 1
ATOM 799 O O . ASP A 1 109 ? -0.015 8.118 -4.036 1 96.69 109 ASP A O 1
ATOM 803 N N . ALA A 1 110 ? -2.181 8.081 -4.363 1 97.33 110 ALA A N 1
ATOM 804 C CA . ALA A 1 110 ? -2.406 7.02 -3.384 1 97.33 110 ALA A CA 1
ATOM 805 C C . ALA A 1 110 ? -1.697 5.733 -3.797 1 97.33 110 ALA A C 1
ATOM 807 O O . ALA A 1 110 ? -1.18 5.003 -2.948 1 97.33 110 ALA A O 1
ATOM 808 N N . ALA A 1 111 ? -1.697 5.422 -5.071 1 97.5 111 ALA A N 1
ATOM 809 C CA . ALA A 1 111 ? -1.008 4.23 -5.558 1 97.5 111 ALA A CA 1
ATOM 810 C C . ALA A 1 111 ? 0.491 4.313 -5.284 1 97.5 111 ALA A C 1
ATOM 812 O O . ALA A 1 111 ? 1.111 3.323 -4.887 1 97.5 111 ALA A O 1
ATOM 813 N N . ALA A 1 112 ? 1.037 5.494 -5.544 1 98.27 112 ALA A N 1
ATOM 814 C CA . ALA A 1 112 ? 2.45 5.724 -5.257 1 98.27 112 ALA A CA 1
ATOM 815 C C . ALA A 1 112 ? 2.748 5.528 -3.773 1 98.27 112 ALA A C 1
ATOM 817 O O . ALA A 1 112 ? 3.732 4.88 -3.411 1 98.27 112 ALA A O 1
ATOM 818 N N . LEU A 1 113 ? 1.899 6.065 -2.934 1 98.72 113 LEU A N 1
ATOM 819 C CA . LEU A 1 113 ? 2.117 5.922 -1.499 1 98.72 113 LEU A CA 1
ATOM 820 C C . LEU A 1 113 ? 2.035 4.458 -1.079 1 98.72 113 LEU A C 1
ATOM 822 O O . LEU A 1 113 ? 2.85 3.99 -0.281 1 98.72 113 LEU A O 1
ATOM 826 N N . ALA A 1 114 ? 1.067 3.744 -1.564 1 98.5 114 ALA A N 1
ATOM 827 C CA . ALA A 1 114 ? 0.944 2.325 -1.24 1 98.5 114 ALA A CA 1
ATOM 828 C C . ALA A 1 114 ? 2.222 1.569 -1.593 1 98.5 114 ALA A C 1
ATOM 830 O O . ALA A 1 114 ? 2.72 0.773 -0.794 1 98.5 114 ALA A O 1
ATOM 831 N N . GLU A 1 115 ? 2.723 1.846 -2.756 1 98.57 115 GLU A N 1
ATOM 832 C CA . GLU A 1 115 ? 3.949 1.188 -3.199 1 98.57 115 GLU A CA 1
ATOM 833 C C . GLU A 1 115 ? 5.126 1.551 -2.298 1 98.57 115 GLU A C 1
ATOM 835 O O . GLU A 1 115 ? 5.919 0.684 -1.924 1 98.57 115 GLU A O 1
ATOM 840 N N . VAL A 1 116 ? 5.247 2.777 -1.978 1 98.8 116 VAL A N 1
ATOM 841 C CA . VAL A 1 116 ? 6.312 3.259 -1.105 1 98.8 116 VAL A CA 1
ATOM 842 C C . VAL A 1 116 ? 6.243 2.54 0.241 1 98.8 116 VAL A C 1
ATOM 844 O O . VAL A 1 116 ? 7.256 2.045 0.74 1 98.8 116 VAL A O 1
ATOM 847 N N . LEU A 1 117 ? 5.077 2.447 0.761 1 98.74 117 LEU A N 1
ATOM 848 C CA . LEU A 1 117 ? 4.92 1.841 2.078 1 98.74 117 LEU A CA 1
ATOM 849 C C . LEU A 1 117 ? 5.247 0.352 2.034 1 98.74 117 LEU A C 1
ATOM 851 O O . LEU A 1 117 ? 5.858 -0.181 2.963 1 98.74 117 LEU A O 1
ATOM 855 N N . GLN A 1 118 ? 4.859 -0.265 1.017 1 98.34 118 GLN A N 1
ATOM 856 C CA . GLN A 1 118 ? 5.155 -1.687 0.879 1 98.34 118 GLN A CA 1
ATOM 857 C C . GLN A 1 118 ? 6.654 -1.923 0.717 1 98.34 118 GLN A C 1
ATOM 859 O O . GLN A 1 118 ? 7.205 -2.868 1.286 1 98.34 118 GLN A O 1
ATOM 864 N N . ARG A 1 119 ? 7.311 -1.067 -0.014 1 98.43 119 ARG A N 1
ATOM 865 C CA . ARG A 1 119 ? 8.754 -1.194 -0.195 1 98.43 119 ARG A CA 1
ATOM 866 C C . ARG A 1 119 ? 9.494 -0.943 1.115 1 98.43 119 ARG A C 1
ATOM 868 O O . ARG A 1 119 ? 10.463 -1.637 1.429 1 98.43 119 ARG A O 1
ATOM 875 N N . LEU A 1 120 ? 9.07 0.021 1.808 1 98.61 120 LEU A N 1
ATOM 876 C CA . LEU A 1 120 ? 9.679 0.288 3.107 1 98.61 120 LEU A CA 1
ATOM 877 C C . LEU A 1 120 ? 9.531 -0.914 4.034 1 98.61 120 LEU A C 1
ATOM 879 O O . LEU A 1 120 ? 10.474 -1.279 4.739 1 98.61 120 LEU A O 1
ATOM 883 N N . ALA A 1 121 ? 8.381 -1.495 4.01 1 97.88 121 ALA A N 1
ATOM 884 C CA . ALA A 1 121 ? 8.133 -2.661 4.854 1 97.88 121 ALA A CA 1
ATOM 885 C C . ALA A 1 121 ? 9.095 -3.797 4.517 1 97.88 121 ALA A C 1
ATOM 887 O O . ALA A 1 121 ? 9.6 -4.477 5.413 1 97.88 121 ALA A O 1
ATOM 888 N N . LEU A 1 122 ? 9.367 -4.012 3.257 1 96.81 122 LEU A N 1
ATOM 889 C CA . LEU A 1 122 ? 10.287 -5.063 2.836 1 96.81 122 LEU A CA 1
ATOM 890 C C . LEU A 1 122 ? 11.703 -4.774 3.325 1 96.81 122 LEU A C 1
ATOM 892 O O . LEU A 1 122 ? 12.482 -5.699 3.566 1 96.81 122 LEU A O 1
ATOM 896 N N . GLU A 1 123 ? 11.963 -3.503 3.499 1 96.5 123 GLU A N 1
ATOM 897 C CA . GLU A 1 123 ? 13.264 -3.104 4.028 1 96.5 123 GLU A CA 1
ATOM 898 C C . GLU A 1 123 ? 13.24 -3.027 5.551 1 96.5 123 GLU A C 1
ATOM 900 O O . GLU A 1 123 ? 14.198 -2.558 6.17 1 96.5 123 GLU A O 1
ATOM 905 N N . GLU A 1 124 ? 12.067 -3.382 6.099 1 96.2 124 GLU A N 1
ATOM 906 C CA . GLU A 1 124 ? 11.879 -3.387 7.547 1 96.2 124 GLU A CA 1
ATOM 907 C C . GLU A 1 124 ? 11.991 -1.978 8.122 1 96.2 124 GLU A C 1
ATOM 909 O O . GLU A 1 124 ? 12.598 -1.778 9.176 1 96.2 124 GLU A O 1
ATOM 914 N N . ILE A 1 125 ? 11.573 -1.049 7.445 1 97.64 125 ILE A N 1
ATOM 915 C CA . ILE A 1 125 ? 11.487 0.336 7.895 1 97.64 125 ILE A CA 1
ATOM 916 C C . ILE A 1 125 ? 10.032 0.695 8.186 1 97.64 125 ILE A C 1
ATOM 918 O O . ILE A 1 125 ? 9.173 0.593 7.306 1 97.64 125 ILE A O 1
ATOM 922 N N . THR A 1 126 ? 9.763 1.148 9.345 1 96.32 126 THR A N 1
ATOM 923 C CA . THR A 1 126 ? 8.406 1.488 9.757 1 96.32 126 THR A CA 1
ATOM 924 C C . THR A 1 126 ? 8.245 2.999 9.895 1 96.32 126 THR A C 1
ATOM 926 O O . THR A 1 126 ? 8.731 3.595 10.858 1 96.32 126 THR A O 1
ATOM 929 N N . PRO A 1 127 ? 7.544 3.568 8.991 1 97.72 127 PRO A N 1
ATOM 930 C CA . PRO A 1 127 ? 7.289 5.003 9.132 1 97.72 127 PRO A CA 1
ATOM 931 C C . PRO A 1 127 ? 6.485 5.339 10.386 1 97.72 127 PRO A C 1
ATOM 933 O O . PRO A 1 127 ? 5.582 4.588 10.765 1 97.72 127 PRO A O 1
ATOM 936 N N . ILE A 1 128 ? 6.778 6.454 10.965 1 95.85 128 ILE A N 1
ATOM 937 C CA . ILE A 1 128 ? 6.026 6.975 12.1 1 95.85 128 ILE A CA 1
ATOM 938 C C . ILE A 1 128 ? 4.796 7.73 11.602 1 95.85 128 ILE A C 1
ATOM 940 O O . ILE A 1 128 ? 3.755 7.74 12.263 1 95.85 128 ILE A O 1
ATOM 944 N N . ALA A 1 129 ? 4.924 8.277 10.464 1 96.62 129 ALA A N 1
ATOM 945 C CA . ALA A 1 129 ? 3.842 8.977 9.777 1 96.62 129 ALA A CA 1
ATOM 946 C C . ALA A 1 129 ? 4.04 8.941 8.264 1 96.62 129 ALA A C 1
ATOM 948 O O . ALA A 1 129 ? 5.166 8.802 7.782 1 96.62 129 ALA A O 1
ATOM 949 N N . ALA A 1 130 ? 2.996 9.006 7.546 1 97.94 130 ALA A N 1
ATOM 950 C CA . ALA A 1 130 ? 3.024 9.038 6.086 1 97.94 130 ALA A CA 1
ATOM 951 C C . ALA A 1 130 ? 1.765 9.696 5.528 1 97.94 130 ALA A C 1
ATOM 953 O O . ALA A 1 130 ? 0.717 9.696 6.178 1 97.94 130 ALA A O 1
ATOM 954 N N . GLY A 1 131 ? 1.926 10.24 4.37 1 97.77 131 GLY A N 1
ATOM 955 C CA . GLY A 1 131 ? 0.76 10.84 3.742 1 97.77 131 GLY A CA 1
ATOM 956 C C . GLY A 1 131 ? 0.993 11.222 2.292 1 97.77 131 GLY A C 1
ATOM 957 O O . GLY A 1 131 ? 2.135 11.257 1.83 1 97.77 131 GLY A O 1
ATOM 958 N N . VAL A 1 132 ? -0.089 11.475 1.618 1 98.01 132 VAL A N 1
ATOM 959 C CA . VAL A 1 132 ? -0.059 11.937 0.235 1 98.01 132 VAL A CA 1
ATOM 960 C C . VAL A 1 132 ? -1.219 12.898 -0.014 1 98.01 132 VAL A C 1
ATOM 962 O O . VAL A 1 132 ? -2.304 12.729 0.546 1 98.01 132 VAL A O 1
ATOM 965 N N . GLY A 1 133 ? -0.98 13.906 -0.692 1 94.45 133 GLY A N 1
ATOM 966 C CA . GLY A 1 133 ? -1.951 14.908 -1.103 1 94.45 133 GLY A CA 1
ATOM 967 C C . GLY A 1 133 ? -1.34 16.034 -1.915 1 94.45 133 GLY A C 1
ATOM 968 O O . GLY A 1 133 ? -0.162 16.358 -1.748 1 94.45 133 GLY A O 1
ATOM 969 N N . ALA A 1 134 ? -2.12 16.624 -2.778 1 87.34 134 ALA A N 1
ATOM 970 C CA . ALA A 1 134 ? -1.748 17.834 -3.507 1 87.34 134 ALA A CA 1
ATOM 971 C C . ALA A 1 134 ? -0.352 17.704 -4.11 1 87.34 134 ALA A C 1
ATOM 973 O O . ALA A 1 134 ? 0.501 18.571 -3.908 1 87.34 134 ALA A O 1
ATOM 974 N N . GLU A 1 135 ? 0.045 16.554 -4.677 1 92.97 135 GLU A N 1
ATOM 975 C CA . GLU A 1 135 ? 1.268 16.304 -5.435 1 92.97 135 GLU A CA 1
ATOM 976 C C . GLU A 1 135 ? 2.466 16.131 -4.506 1 92.97 135 GLU A C 1
ATOM 978 O O . GLU A 1 135 ? 3.613 16.3 -4.926 1 92.97 135 GLU A O 1
ATOM 983 N N . THR A 1 136 ? 2.146 15.968 -3.29 1 96.92 136 THR A N 1
ATOM 984 C CA . THR A 1 136 ? 3.208 15.73 -2.319 1 96.92 136 THR A CA 1
ATOM 985 C C . THR A 1 136 ? 2.988 14.407 -1.591 1 96.92 136 THR A C 1
ATOM 987 O O . THR A 1 136 ? 1.862 14.084 -1.205 1 96.92 136 THR A O 1
ATOM 990 N N . LEU A 1 137 ? 3.977 13.639 -1.475 1 98.21 137 LEU A N 1
ATOM 991 C CA . LEU A 1 137 ? 4.043 12.405 -0.699 1 98.21 137 LEU A CA 1
ATOM 992 C C . LEU A 1 137 ? 5.191 12.454 0.304 1 98.21 137 LEU A C 1
ATOM 994 O O . LEU A 1 137 ? 6.282 12.931 -0.017 1 98.21 137 LEU A O 1
ATOM 998 N N . LEU A 1 138 ? 4.962 12.027 1.535 1 97.13 138 LEU A N 1
ATOM 999 C CA . LEU A 1 138 ? 6.082 12.026 2.469 1 97.13 138 LEU A CA 1
ATOM 1000 C C . LEU A 1 138 ? 5.956 10.88 3.468 1 97.13 138 LEU A C 1
ATOM 1002 O O . LEU A 1 138 ? 4.85 10.411 3.744 1 97.13 138 LEU A O 1
ATOM 1006 N N . VAL A 1 139 ? 7.045 10.488 3.991 1 98.31 139 VAL A N 1
ATOM 1007 C CA . VAL A 1 139 ? 7.15 9.528 5.085 1 98.31 139 VAL A CA 1
ATOM 1008 C C . VAL A 1 139 ? 8.154 10.031 6.12 1 98.31 139 VAL A C 1
ATOM 1010 O O . VAL A 1 139 ? 9.155 10.66 5.768 1 98.31 139 VAL A O 1
ATOM 1013 N N . VAL A 1 140 ? 7.839 9.832 7.346 1 97.61 140 VAL A N 1
ATOM 1014 C CA . VAL A 1 140 ? 8.724 10.179 8.454 1 97.61 140 VAL A CA 1
ATOM 1015 C C . VAL A 1 140 ? 9.262 8.907 9.104 1 97.61 140 VAL A C 1
ATOM 1017 O O . VAL A 1 140 ? 8.49 8.047 9.533 1 97.61 140 VAL A O 1
ATOM 1020 N N . VAL A 1 141 ? 10.55 8.818 9.186 1 98.03 141 VAL A N 1
ATOM 1021 C CA . VAL A 1 141 ? 11.207 7.629 9.718 1 98.03 141 VAL A CA 1
ATOM 1022 C C . VAL A 1 141 ? 12.237 8.035 10.77 1 98.03 141 VAL A C 1
ATOM 1024 O O . VAL A 1 141 ? 12.521 9.222 10.944 1 98.03 141 VAL A O 1
ATOM 1027 N N . ASP A 1 142 ? 12.698 7.017 11.462 1 97.17 142 ASP A N 1
ATOM 1028 C CA . ASP A 1 142 ? 13.778 7.282 12.407 1 97.17 142 ASP A CA 1
ATOM 1029 C C . ASP A 1 142 ? 15.025 7.791 11.688 1 97.17 142 ASP A C 1
ATOM 1031 O O . ASP A 1 142 ? 15.295 7.4 10.55 1 97.17 142 ASP A O 1
ATOM 1035 N N . ARG A 1 143 ? 15.775 8.539 12.359 1 93.98 143 ARG A N 1
ATOM 1036 C CA . ARG A 1 143 ? 16.939 9.217 11.798 1 93.98 143 ARG A CA 1
ATOM 1037 C C . ARG A 1 143 ? 17.895 8.22 11.152 1 93.98 143 ARG A C 1
ATOM 1039 O O . ARG A 1 143 ? 18.342 8.424 10.022 1 93.98 143 ARG A O 1
ATOM 1046 N N . LEU A 1 144 ? 18.14 7.025 11.806 1 93.07 144 LEU A N 1
ATOM 1047 C CA . LEU A 1 144 ? 19.14 6.07 11.34 1 93.07 144 LEU A CA 1
ATOM 1048 C C . LEU A 1 144 ? 18.639 5.312 10.116 1 93.07 144 LEU A C 1
ATOM 1050 O O . LEU A 1 144 ? 19.422 4.666 9.416 1 93.07 144 LEU A O 1
ATOM 1054 N N . GLU A 1 145 ? 17.393 5.568 9.824 1 95.73 145 GLU A N 1
ATOM 1055 C CA . GLU A 1 145 ? 16.801 4.859 8.694 1 95.73 145 GLU A CA 1
ATOM 1056 C C . GLU A 1 145 ? 16.712 5.757 7.463 1 95.73 145 GLU A C 1
ATOM 1058 O O . GLU A 1 145 ? 16.286 5.315 6.395 1 95.73 145 GLU A O 1
ATOM 1063 N N . GLY A 1 146 ? 17.088 7.017 7.57 1 96.53 146 GLY A N 1
ATOM 1064 C CA . GLY A 1 146 ? 16.864 8.034 6.555 1 96.53 146 GLY A CA 1
ATOM 1065 C C . GLY A 1 146 ? 17.396 7.641 5.19 1 96.53 146 GLY A C 1
ATOM 1066 O O . GLY A 1 146 ? 16.648 7.619 4.21 1 96.53 146 GLY A O 1
ATOM 1067 N N . ALA A 1 147 ? 18.617 7.203 5.103 1 96.21 147 ALA A N 1
ATOM 1068 C CA . ALA A 1 147 ? 19.253 6.895 3.825 1 96.21 147 ALA A CA 1
ATOM 1069 C C . ALA A 1 147 ? 18.606 5.677 3.17 1 96.21 147 ALA A C 1
ATOM 1071 O O . ALA A 1 147 ? 18.356 5.673 1.963 1 96.21 147 ALA A O 1
ATOM 1072 N N . ASN A 1 148 ? 18.379 4.692 3.923 1 97.39 148 ASN A N 1
ATOM 1073 C CA . ASN A 1 148 ? 17.725 3.498 3.401 1 97.39 148 ASN A CA 1
ATOM 1074 C C . ASN A 1 148 ? 16.3 3.794 2.942 1 97.39 148 ASN A C 1
ATOM 1076 O O . ASN A 1 148 ? 15.851 3.272 1.92 1 97.39 148 ASN A O 1
ATOM 1080 N N . ALA A 1 149 ? 15.641 4.614 3.724 1 98.35 149 ALA A N 1
ATOM 1081 C CA . ALA A 1 149 ? 14.286 5.011 3.35 1 98.35 149 ALA A CA 1
ATOM 1082 C C . ALA A 1 149 ? 14.285 5.788 2.037 1 98.35 149 ALA A C 1
ATOM 1084 O O . ALA A 1 149 ? 13.422 5.573 1.182 1 98.35 149 ALA A O 1
ATOM 1085 N N . LEU A 1 150 ? 15.248 6.643 1.879 1 98.41 150 LEU A N 1
ATOM 1086 C CA . LEU A 1 150 ? 15.353 7.421 0.65 1 98.41 150 LEU A CA 1
ATOM 1087 C C . LEU A 1 150 ? 15.512 6.506 -0.56 1 98.41 150 LEU A C 1
ATOM 1089 O O . LEU A 1 150 ? 14.848 6.698 -1.581 1 98.41 150 LEU A O 1
ATOM 1093 N N . ARG A 1 151 ? 16.308 5.514 -0.445 1 97.65 151 ARG A N 1
ATOM 1094 C CA . ARG A 1 151 ? 16.535 4.572 -1.536 1 97.65 151 ARG A CA 1
ATOM 1095 C C . ARG A 1 151 ? 15.275 3.764 -1.833 1 97.65 151 ARG A C 1
ATOM 1097 O O . ARG A 1 151 ? 14.939 3.534 -2.996 1 97.65 151 ARG A O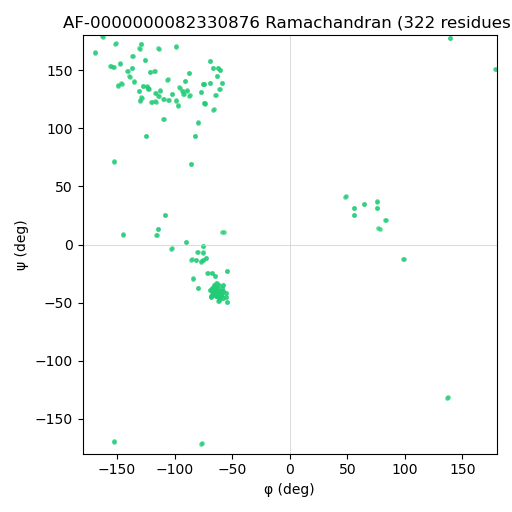 1
ATOM 1104 N N . ALA A 1 152 ? 14.643 3.377 -0.791 1 98.07 152 ALA A N 1
ATOM 1105 C CA . ALA A 1 152 ? 13.42 2.596 -0.955 1 98.07 152 ALA A CA 1
ATOM 1106 C C . ALA A 1 152 ? 12.335 3.415 -1.646 1 98.07 152 ALA A C 1
ATOM 1108 O O . ALA A 1 152 ? 11.646 2.917 -2.539 1 98.07 152 ALA A O 1
ATOM 1109 N N . VAL A 1 153 ? 12.229 4.652 -1.224 1 98.67 153 VAL A N 1
ATOM 1110 C CA . VAL A 1 153 ? 11.225 5.542 -1.798 1 98.67 153 VAL A CA 1
ATOM 1111 C C . VAL A 1 153 ? 11.546 5.803 -3.268 1 98.67 153 VAL A C 1
ATOM 1113 O O . VAL A 1 153 ? 10.667 5.711 -4.128 1 98.67 153 VAL A O 1
ATOM 1116 N N . ASP A 1 154 ? 12.792 6.029 -3.539 1 98.15 154 ASP A N 1
ATOM 1117 C CA . ASP A 1 154 ? 13.219 6.252 -4.917 1 98.15 154 ASP A CA 1
ATOM 1118 C C . ASP A 1 154 ? 12.917 5.035 -5.79 1 98.15 154 ASP A C 1
ATOM 1120 O O . ASP A 1 154 ? 12.358 5.17 -6.88 1 98.15 154 ASP A O 1
ATOM 1124 N N . GLY A 1 155 ? 13.259 3.937 -5.295 1 97.41 155 GLY A N 1
ATOM 1125 C CA . GLY A 1 155 ? 13.011 2.704 -6.026 1 97.41 155 GLY A CA 1
ATOM 1126 C C . GLY A 1 155 ? 11.536 2.434 -6.256 1 97.41 155 GLY A C 1
ATOM 1127 O O . GLY A 1 155 ? 11.145 1.968 -7.329 1 97.41 155 GLY A O 1
ATOM 1128 N N . ALA A 1 156 ? 10.752 2.685 -5.263 1 98.42 156 ALA A N 1
ATOM 1129 C CA . ALA A 1 156 ? 9.31 2.472 -5.367 1 98.42 156 ALA A CA 1
ATOM 1130 C C . ALA A 1 156 ? 8.7 3.368 -6.441 1 98.42 156 ALA A C 1
ATOM 1132 O O . ALA A 1 156 ? 7.885 2.915 -7.248 1 98.42 156 ALA A O 1
ATOM 1133 N N . LEU A 1 157 ? 9.111 4.629 -6.451 1 98.57 157 LEU A N 1
ATOM 1134 C CA . LEU A 1 157 ? 8.51 5.621 -7.336 1 98.57 157 LEU A CA 1
ATOM 1135 C C . LEU A 1 157 ? 8.989 5.43 -8.771 1 98.57 157 LEU A C 1
ATOM 1137 O O . LEU A 1 157 ? 8.388 5.962 -9.707 1 98.57 157 LEU A O 1
ATOM 1141 N N . ASP A 1 158 ? 10.017 4.637 -8.963 1 97.7 158 ASP A N 1
ATOM 1142 C CA . ASP A 1 158 ? 10.519 4.309 -10.294 1 97.7 158 ASP A CA 1
ATOM 1143 C C . ASP A 1 158 ? 9.633 3.268 -10.974 1 97.7 158 ASP A C 1
ATOM 1145 O O . ASP A 1 158 ? 9.748 3.039 -12.18 1 97.7 158 ASP A O 1
ATOM 1149 N N . ALA A 1 159 ? 8.794 2.631 -10.216 1 97.48 159 ALA A N 1
ATOM 1150 C CA . ALA A 1 159 ? 7.973 1.556 -10.769 1 97.48 159 ALA A CA 1
ATOM 1151 C C . ALA A 1 159 ? 6.668 1.408 -9.993 1 97.48 159 ALA A C 1
ATOM 1153 O O . ALA A 1 159 ? 6.436 0.385 -9.344 1 97.48 159 ALA A O 1
ATOM 1154 N N . VAL A 1 160 ? 5.826 2.308 -10.166 1 98.23 160 VAL A N 1
ATOM 1155 C CA . VAL A 1 160 ? 4.526 2.266 -9.506 1 98.23 160 VAL A CA 1
ATOM 1156 C C . VAL A 1 160 ? 3.54 1.467 -10.356 1 98.23 160 VAL A C 1
ATOM 1158 O O . VAL A 1 160 ? 3.408 1.709 -11.558 1 98.23 160 VAL A O 1
ATOM 1161 N N . PRO A 1 161 ? 2.891 0.503 -9.755 1 97.1 161 PRO A N 1
ATOM 1162 C CA . PRO A 1 161 ? 1.91 -0.278 -10.511 1 97.1 161 PRO A CA 1
ATOM 1163 C C . PRO A 1 161 ? 0.794 0.584 -11.097 1 97.1 161 PRO A C 1
ATOM 1165 O O . PRO A 1 161 ? 0.321 1.516 -10.441 1 97.1 161 PRO A O 1
ATOM 1168 N N . LEU A 1 162 ? 0.458 0.239 -12.3 1 94.71 162 LEU A N 1
ATOM 1169 C CA . LEU A 1 162 ? -0.682 0.885 -12.942 1 94.71 162 LEU A CA 1
ATOM 1170 C C . LEU A 1 162 ? -1.974 0.133 -12.641 1 94.71 162 LEU A C 1
ATOM 1172 O O . LEU A 1 162 ? -1.984 -1.1 -12.596 1 94.71 162 LEU A O 1
ATOM 1176 N N . GLU A 1 163 ? -2.96 0.739 -12.281 1 80.78 163 GLU A N 1
ATOM 1177 C CA . GLU A 1 163 ? -4.229 0.097 -11.953 1 80.78 163 GLU A CA 1
ATOM 1178 C C . GLU A 1 163 ? -5.068 -0.14 -13.206 1 80.78 163 GLU A C 1
ATOM 1180 O O . GLU A 1 163 ? -4.913 0.565 -14.205 1 80.78 163 GLU A O 1
ATOM 1185 N N . MET B 1 1 ? 27.502 -10.309 -8.072 1 85.97 1 MET B N 1
ATOM 1186 C CA . MET B 1 1 ? 26.332 -10.753 -7.318 1 85.97 1 MET B CA 1
ATOM 1187 C C . MET B 1 1 ? 25.861 -12.12 -7.801 1 85.97 1 MET B C 1
ATOM 1189 O O . MET B 1 1 ? 25.964 -12.434 -8.988 1 85.97 1 MET B O 1
ATOM 1193 N N . SER B 1 2 ? 25.601 -12.939 -6.979 1 94.19 2 SER B N 1
ATOM 1194 C CA . SER B 1 2 ? 25.133 -14.27 -7.351 1 94.19 2 SER B CA 1
ATOM 1195 C C . SER B 1 2 ? 23.729 -14.217 -7.944 1 94.19 2 SER B C 1
ATOM 1197 O O . SER B 1 2 ? 23.019 -13.223 -7.783 1 94.19 2 SER B O 1
ATOM 1199 N N . LEU B 1 3 ? 23.382 -15.216 -8.702 1 95.86 3 LEU B N 1
ATOM 1200 C CA . LEU B 1 3 ? 22.058 -15.307 -9.306 1 95.86 3 LEU B CA 1
ATOM 1201 C C . LEU B 1 3 ? 20.97 -15.281 -8.237 1 95.86 3 LEU B C 1
ATOM 1203 O O . LEU B 1 3 ? 19.924 -14.655 -8.425 1 95.86 3 LEU B O 1
ATOM 1207 N N . ALA B 1 4 ? 21.27 -15.976 -7.167 1 96.34 4 ALA B N 1
ATOM 1208 C CA . ALA B 1 4 ? 20.332 -15.995 -6.048 1 96.34 4 ALA B CA 1
ATOM 1209 C C . ALA B 1 4 ? 20.104 -14.59 -5.498 1 96.34 4 ALA B C 1
ATOM 1211 O O . ALA B 1 4 ? 18.963 -14.19 -5.254 1 96.34 4 ALA B O 1
ATOM 1212 N N . ALA B 1 5 ? 21.169 -13.83 -5.324 1 96.8 5 ALA B N 1
ATOM 1213 C CA . ALA B 1 5 ? 21.089 -12.468 -4.803 1 96.8 5 ALA B CA 1
ATOM 1214 C C . ALA B 1 5 ? 20.35 -11.552 -5.774 1 96.8 5 ALA B C 1
ATOM 1216 O O . ALA B 1 5 ? 19.537 -10.723 -5.358 1 96.8 5 ALA B O 1
ATOM 1217 N N . GLU B 1 6 ? 20.643 -11.722 -6.993 1 97.32 6 GLU B N 1
ATOM 1218 C CA . GLU B 1 6 ? 19.984 -10.91 -8.012 1 97.32 6 GLU B CA 1
ATOM 1219 C C . GLU B 1 6 ? 18.494 -11.227 -8.093 1 97.32 6 GLU B C 1
ATOM 1221 O O . GLU B 1 6 ? 17.67 -10.325 -8.257 1 97.32 6 GLU B O 1
ATOM 1226 N N . THR B 1 7 ? 18.171 -12.503 -8.023 1 98.07 7 THR B N 1
ATOM 1227 C CA . THR B 1 7 ? 16.779 -12.939 -8.041 1 98.07 7 THR B CA 1
ATOM 1228 C C . THR B 1 7 ? 16.016 -12.362 -6.852 1 98.07 7 THR B C 1
ATOM 1230 O O . THR B 1 7 ? 14.906 -11.849 -7.009 1 98.07 7 THR B O 1
ATOM 1233 N N . ARG B 1 8 ? 16.647 -12.397 -5.74 1 97.76 8 ARG B N 1
ATOM 1234 C CA . ARG B 1 8 ? 16.044 -11.857 -4.525 1 97.76 8 ARG B CA 1
ATOM 1235 C C . ARG B 1 8 ? 15.776 -10.362 -4.664 1 97.76 8 ARG B C 1
ATOM 1237 O O . ARG B 1 8 ? 14.68 -9.891 -4.351 1 97.76 8 ARG B O 1
ATOM 1244 N N . ARG B 1 9 ? 16.739 -9.693 -5.102 1 96.45 9 ARG B N 1
ATOM 1245 C CA . ARG B 1 9 ? 16.608 -8.251 -5.281 1 96.45 9 ARG B CA 1
ATOM 1246 C C . ARG B 1 9 ? 15.496 -7.92 -6.271 1 96.45 9 ARG B C 1
ATOM 1248 O O . ARG B 1 9 ? 14.708 -7 -6.043 1 96.45 9 ARG B O 1
ATOM 1255 N N . ALA B 1 10 ? 15.453 -8.629 -7.321 1 97.69 10 ALA B N 1
ATOM 1256 C CA . ALA B 1 10 ? 14.413 -8.418 -8.325 1 97.69 10 ALA B CA 1
ATOM 1257 C C . ALA B 1 10 ? 13.027 -8.685 -7.744 1 97.69 10 ALA B C 1
ATOM 1259 O O . ALA B 1 10 ? 12.09 -7.919 -7.98 1 97.69 10 ALA B O 1
ATOM 1260 N N . ALA B 1 11 ? 12.905 -9.763 -7.018 1 98.45 11 ALA B N 1
ATOM 1261 C CA . ALA B 1 11 ? 11.626 -10.099 -6.398 1 98.45 11 ALA B CA 1
ATOM 1262 C C . ALA B 1 11 ? 11.189 -9.014 -5.419 1 98.45 11 ALA B C 1
ATOM 1264 O O . ALA B 1 11 ? 10.022 -8.615 -5.405 1 98.45 11 ALA B O 1
ATOM 1265 N N . GLU B 1 12 ? 12.125 -8.483 -4.682 1 97.5 12 GLU B N 1
ATOM 1266 C CA . GLU B 1 12 ? 11.838 -7.503 -3.639 1 97.5 12 GLU B CA 1
ATOM 1267 C C . GLU B 1 12 ? 11.462 -6.152 -4.24 1 97.5 12 GLU B C 1
ATOM 1269 O O . GLU B 1 12 ? 10.929 -5.284 -3.545 1 97.5 12 GLU B O 1
ATOM 1274 N N . SER B 1 13 ? 11.691 -6.037 -5.514 1 96.94 13 SER B N 1
ATOM 1275 C CA . SER B 1 13 ? 11.249 -4.82 -6.187 1 96.94 13 SER B CA 1
ATOM 1276 C C . SER B 1 13 ? 9.76 -4.878 -6.512 1 96.94 13 SER B C 1
ATOM 1278 O O . SER B 1 13 ? 9.176 -3.884 -6.949 1 96.94 13 SER B O 1
ATOM 1280 N N . HIS B 1 14 ? 9.158 -6.027 -6.265 1 97.9 14 HIS B N 1
ATOM 1281 C CA . HIS B 1 14 ? 7.726 -6.231 -6.449 1 97.9 14 HIS B CA 1
ATOM 1282 C C . HIS B 1 14 ? 7.074 -6.75 -5.171 1 97.9 14 HIS B C 1
ATOM 1284 O O . HIS B 1 14 ? 6.884 -7.959 -5.014 1 97.9 14 HIS B O 1
ATOM 1290 N N . PRO B 1 15 ? 6.577 -5.875 -4.388 1 97.79 15 PRO B N 1
ATOM 1291 C CA . PRO B 1 15 ? 6.055 -6.295 -3.086 1 97.79 15 PRO B CA 1
ATOM 1292 C C . PRO B 1 15 ? 4.959 -7.353 -3.202 1 97.79 15 PRO B C 1
ATOM 1294 O O . PRO B 1 15 ? 4.872 -8.252 -2.362 1 97.79 15 PRO B O 1
ATOM 1297 N N . PHE B 1 16 ? 4.184 -7.24 -4.235 1 98.4 16 PHE B N 1
ATOM 1298 C CA . PHE B 1 16 ? 3.119 -8.228 -4.362 1 98.4 16 PHE B CA 1
ATOM 1299 C C . PHE B 1 16 ? 3.696 -9.626 -4.545 1 98.4 16 PHE B C 1
ATOM 1301 O O . PHE B 1 16 ? 3.1 -10.612 -4.107 1 98.4 16 PHE B O 1
ATOM 1308 N N . LEU B 1 17 ? 4.824 -9.746 -5.195 1 98.84 17 LEU B N 1
ATOM 1309 C CA . LEU B 1 17 ? 5.433 -11.049 -5.44 1 98.84 17 LEU B CA 1
ATOM 1310 C C . LE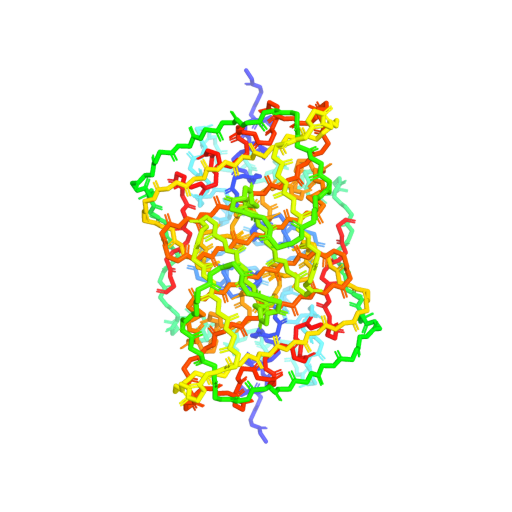U B 1 17 ? 5.946 -11.662 -4.141 1 98.84 17 LEU B C 1
ATOM 1312 O O . LEU B 1 17 ? 5.793 -12.864 -3.915 1 98.84 17 LEU B O 1
ATOM 1316 N N . VAL B 1 18 ? 6.496 -10.844 -3.307 1 98.79 18 VAL B N 1
ATOM 1317 C CA . VAL B 1 18 ? 6.964 -11.329 -2.012 1 98.79 18 VAL B CA 1
ATOM 1318 C C . VAL B 1 18 ? 5.781 -11.84 -1.193 1 98.79 18 VAL B C 1
ATOM 1320 O O . VAL B 1 18 ? 5.857 -12.907 -0.58 1 98.79 18 VAL B O 1
ATOM 1323 N N . ALA B 1 19 ? 4.692 -11.084 -1.239 1 98.7 19 ALA B N 1
ATOM 1324 C CA . ALA B 1 19 ? 3.488 -11.53 -0.543 1 98.7 19 ALA B CA 1
ATOM 1325 C C . ALA B 1 19 ? 2.975 -12.846 -1.123 1 98.7 19 ALA B C 1
ATOM 1327 O O . ALA B 1 19 ? 2.557 -13.737 -0.381 1 98.7 19 ALA B O 1
ATOM 1328 N N . ALA B 1 20 ? 3.027 -12.952 -2.419 1 98.83 20 ALA B N 1
ATOM 1329 C CA . ALA B 1 20 ? 2.573 -14.169 -3.088 1 98.83 20 ALA B CA 1
ATOM 1330 C C . ALA B 1 20 ? 3.469 -15.354 -2.739 1 98.83 20 ALA B C 1
ATOM 1332 O O . ALA B 1 20 ? 2.989 -16.479 -2.582 1 98.83 20 ALA B O 1
ATOM 1333 N N . LEU B 1 21 ? 4.781 -15.087 -2.655 1 98.9 21 LEU B N 1
ATOM 1334 C CA . LEU B 1 21 ? 5.718 -16.119 -2.227 1 98.9 21 LEU B CA 1
ATOM 1335 C C . LEU B 1 21 ? 5.407 -16.58 -0.806 1 98.9 21 LEU B C 1
ATOM 1337 O O . LEU B 1 21 ? 5.353 -17.782 -0.537 1 98.9 21 LEU B O 1
ATOM 1341 N N . ARG B 1 22 ? 5.148 -15.678 0.032 1 98.76 22 ARG B N 1
ATOM 1342 C CA . ARG B 1 22 ? 4.808 -15.999 1.415 1 98.76 22 ARG B CA 1
ATOM 1343 C C . ARG B 1 22 ? 3.526 -16.823 1.486 1 98.76 22 ARG B C 1
ATOM 1345 O O . ARG B 1 22 ? 3.394 -17.703 2.339 1 98.76 22 ARG B O 1
ATOM 1352 N N . ALA B 1 23 ? 2.615 -16.519 0.581 1 98.63 23 ALA B N 1
ATOM 1353 C CA . ALA B 1 23 ? 1.303 -17.162 0.575 1 98.63 23 ALA B CA 1
ATOM 1354 C C . ALA B 1 23 ? 1.364 -18.528 -0.102 1 98.63 23 ALA B C 1
ATOM 1356 O O . ALA B 1 23 ? 0.395 -19.289 -0.067 1 98.63 23 ALA B O 1
ATOM 1357 N N . GLY B 1 24 ? 2.456 -18.83 -0.811 1 98.58 24 GLY B N 1
ATOM 1358 C CA . GLY B 1 24 ? 2.632 -20.124 -1.452 1 98.58 24 GLY B CA 1
ATOM 1359 C C . GLY B 1 24 ? 1.8 -20.286 -2.71 1 98.58 24 GLY B C 1
ATOM 1360 O O . GLY B 1 24 ? 1.379 -21.395 -3.044 1 98.58 24 GLY B O 1
ATOM 1361 N N . VAL B 1 25 ? 1.57 -19.205 -3.399 1 98.81 25 VAL B N 1
ATOM 1362 C CA . VAL B 1 25 ? 0.646 -19.301 -4.525 1 98.81 25 VAL B CA 1
ATOM 1363 C C . VAL B 1 25 ? 1.397 -19.057 -5.832 1 98.81 25 VAL B C 1
ATOM 1365 O O . VAL B 1 25 ? 0.782 -18.917 -6.892 1 98.81 25 VAL B O 1
ATOM 1368 N N . VAL B 1 26 ? 2.671 -19.064 -5.867 1 98.88 26 VAL B N 1
ATOM 1369 C CA . VAL B 1 26 ? 3.458 -18.63 -7.016 1 98.88 26 VAL B CA 1
ATOM 1370 C C . VAL B 1 26 ? 3.775 -19.829 -7.908 1 98.88 26 VAL B C 1
ATOM 1372 O O . VAL B 1 26 ? 4.16 -20.892 -7.416 1 98.88 26 VAL B O 1
ATOM 1375 N N . ASN B 1 27 ? 3.547 -19.642 -9.155 1 98.9 27 ASN B N 1
ATOM 1376 C CA . ASN B 1 27 ? 4.185 -20.459 -10.182 1 98.9 27 ASN B CA 1
ATOM 1377 C C . ASN B 1 27 ? 5.615 -20.002 -10.453 1 98.9 27 ASN B C 1
ATOM 1379 O O . ASN B 1 27 ? 5.832 -18.994 -11.128 1 98.9 27 ASN B O 1
ATOM 1383 N N . TYR B 1 28 ? 6.586 -20.735 -9.981 1 98.84 28 TYR B N 1
ATOM 1384 C CA . TYR B 1 28 ? 7.97 -20.278 -9.93 1 98.84 28 TYR B CA 1
ATOM 1385 C C . TYR B 1 28 ? 8.535 -20.09 -11.332 1 98.84 28 TYR B C 1
ATOM 1387 O O . TYR B 1 28 ? 9.328 -19.177 -11.572 1 98.84 28 TYR B O 1
ATOM 1395 N N . THR B 1 29 ? 8.128 -20.918 -12.214 1 98.64 29 THR B N 1
ATOM 1396 C CA . THR B 1 29 ? 8.611 -20.773 -13.583 1 98.64 29 THR B CA 1
ATOM 1397 C C . THR B 1 29 ? 8.051 -19.506 -14.223 1 98.64 29 THR B C 1
ATOM 1399 O O . THR B 1 29 ? 8.784 -18.755 -14.87 1 98.64 29 THR B O 1
ATOM 1402 N N . ALA B 1 30 ? 6.803 -19.299 -14.034 1 98.7 30 ALA B N 1
ATOM 1403 C CA . ALA B 1 30 ? 6.191 -18.08 -14.556 1 98.7 30 ALA B CA 1
ATOM 1404 C C . ALA B 1 30 ? 6.793 -16.84 -13.902 1 98.7 30 ALA B C 1
ATOM 1406 O O . ALA B 1 30 ? 7.039 -15.835 -14.573 1 98.7 30 ALA B O 1
ATOM 1407 N N . ALA B 1 31 ? 7.05 -16.921 -12.612 1 98.85 31 ALA B N 1
ATOM 1408 C CA . ALA B 1 31 ? 7.643 -15.806 -11.878 1 98.85 31 ALA B CA 1
ATOM 1409 C C . ALA B 1 31 ? 9.054 -15.509 -12.378 1 98.85 31 ALA B C 1
ATOM 1411 O O . ALA B 1 31 ? 9.455 -14.346 -12.468 1 98.85 31 ALA B O 1
ATOM 1412 N N . ALA B 1 32 ? 9.759 -16.518 -12.678 1 98.79 32 ALA B N 1
ATOM 1413 C CA . ALA B 1 32 ? 11.106 -16.342 -13.215 1 98.79 32 ALA B CA 1
ATOM 1414 C C . ALA B 1 32 ? 11.076 -15.573 -14.532 1 98.79 32 ALA B C 1
ATOM 1416 O O . ALA B 1 32 ? 11.909 -14.693 -14.764 1 98.79 32 ALA B O 1
ATOM 1417 N N . ARG B 1 33 ? 10.138 -15.886 -15.373 1 98.5 33 ARG B N 1
ATOM 1418 C CA . ARG B 1 33 ? 9.985 -15.171 -16.636 1 98.5 33 ARG B CA 1
ATOM 1419 C C . ARG B 1 33 ? 9.585 -13.719 -16.399 1 98.5 33 ARG B C 1
ATOM 1421 O O . ARG B 1 33 ? 10.076 -12.815 -17.078 1 98.5 33 ARG B O 1
ATOM 1428 N N . PHE B 1 34 ? 8.814 -13.543 -15.46 1 98.56 34 PHE B N 1
ATOM 1429 C CA . PHE B 1 34 ? 8.302 -12.219 -15.125 1 98.56 34 PHE B CA 1
ATOM 1430 C C . PHE B 1 34 ? 9.431 -11.299 -14.678 1 98.56 34 PHE B C 1
ATOM 1432 O O . PHE B 1 34 ? 9.442 -10.112 -15.013 1 98.56 34 PHE B O 1
ATOM 1439 N N . LEU B 1 35 ? 10.397 -11.764 -13.845 1 97.96 35 LEU B N 1
ATOM 1440 C CA . LEU B 1 35 ? 11.443 -10.952 -13.234 1 97.96 35 LEU B CA 1
ATOM 1441 C C . LEU B 1 35 ? 12.47 -10.515 -14.273 1 97.96 35 LEU B C 1
ATOM 1443 O O . LEU B 1 35 ? 13.186 -9.532 -14.069 1 97.96 35 LEU B O 1
ATOM 1447 N N . GLU B 1 36 ? 12.611 -11.241 -15.345 1 94.55 36 GLU B N 1
ATOM 1448 C CA . GLU B 1 36 ? 13.527 -10.932 -16.439 1 94.55 36 GLU B CA 1
ATOM 1449 C C . GLU B 1 36 ? 14.958 -10.775 -15.933 1 94.55 36 GLU B C 1
ATOM 1451 O O . GLU B 1 36 ? 15.667 -9.851 -16.336 1 94.55 36 GLU B O 1
ATOM 1456 N N . VAL B 1 37 ? 15.325 -11.448 -14.939 1 96.8 37 VAL B N 1
ATOM 1457 C CA . VAL B 1 37 ? 16.7 -11.526 -14.459 1 96.8 37 VAL B CA 1
ATOM 1458 C C . VAL B 1 37 ? 17.556 -12.295 -15.463 1 96.8 37 VAL B C 1
ATOM 1460 O O . VAL B 1 37 ? 17.098 -13.274 -16.057 1 96.8 37 VAL B O 1
ATOM 1463 N N . GLU B 1 38 ? 18.723 -11.831 -15.69 1 96.02 38 GLU B N 1
ATOM 1464 C CA . GLU B 1 38 ? 19.627 -12.54 -16.59 1 96.02 38 GLU B CA 1
ATOM 1465 C C . GLU B 1 38 ? 19.998 -13.911 -16.031 1 96.02 38 GLU B C 1
ATOM 1467 O O . GLU B 1 38 ? 20.42 -14.024 -14.878 1 96.02 38 GLU B O 1
ATOM 1472 N N . GLY B 1 39 ? 19.853 -14.902 -16.805 1 96.02 39 GLY B N 1
ATOM 1473 C CA . GLY B 1 39 ? 20.132 -16.264 -16.378 1 96.02 39 GLY B CA 1
ATOM 1474 C C . GLY B 1 39 ? 19.117 -17.269 -16.888 1 96.02 39 GLY B C 1
ATOM 1475 O O . GLY B 1 39 ? 18.153 -16.899 -17.561 1 96.02 39 GLY B O 1
ATOM 1476 N N . GLU B 1 40 ? 19.411 -18.46 -16.549 1 97.38 40 GLU B N 1
ATOM 1477 C CA . GLU B 1 40 ? 18.514 -19.537 -16.957 1 97.38 40 GLU B CA 1
ATOM 1478 C C . GLU B 1 40 ? 17.24 -19.543 -16.117 1 97.38 40 GLU B C 1
ATOM 1480 O O . GLU B 1 40 ? 17.3 -19.456 -14.889 1 97.38 40 GLU B O 1
ATOM 1485 N N . ILE B 1 41 ? 16.118 -19.759 -16.738 1 98.21 41 ILE B N 1
ATOM 1486 C CA . ILE B 1 41 ? 14.802 -19.677 -16.114 1 98.21 41 ILE B CA 1
ATOM 1487 C C . ILE B 1 41 ? 14.71 -20.682 -14.969 1 98.21 41 ILE B C 1
ATOM 1489 O O . ILE B 1 41 ? 14.232 -20.352 -13.881 1 98.21 41 ILE B O 1
ATOM 1493 N N . ASP B 1 42 ? 15.226 -21.833 -15.173 1 98 42 ASP B N 1
ATOM 1494 C CA . ASP B 1 42 ? 15.122 -22.875 -14.156 1 98 42 ASP B CA 1
ATOM 1495 C C . ASP B 1 42 ? 15.938 -22.516 -12.916 1 98 42 ASP B C 1
ATOM 1497 O O . ASP B 1 42 ? 15.536 -22.823 -11.792 1 98 42 ASP B O 1
ATOM 1501 N N . ALA B 1 43 ? 17.052 -21.922 -13.157 1 98.18 43 ALA B N 1
ATOM 1502 C CA . ALA B 1 43 ? 17.898 -21.502 -12.043 1 98.18 43 ALA B CA 1
ATOM 1503 C C . ALA B 1 43 ? 17.242 -20.376 -11.249 1 98.18 43 ALA B C 1
ATOM 1505 O O . ALA B 1 43 ? 17.297 -20.364 -10.017 1 98.18 43 ALA B O 1
ATOM 1506 N N . ILE B 1 44 ? 16.649 -19.524 -11.984 1 98.68 44 ILE B N 1
ATOM 1507 C CA . ILE B 1 44 ? 15.955 -18.411 -11.345 1 98.68 44 ILE B CA 1
ATOM 1508 C C . ILE B 1 44 ? 14.756 -18.934 -10.558 1 98.68 44 ILE B C 1
ATOM 1510 O O . ILE B 1 44 ? 14.524 -18.52 -9.42 1 98.68 44 ILE B O 1
ATOM 1514 N N . ALA B 1 45 ? 14.045 -19.856 -11.112 1 98.75 45 ALA B N 1
ATOM 1515 C CA . ALA B 1 45 ? 12.904 -20.465 -10.431 1 98.75 45 ALA B CA 1
ATOM 1516 C C . ALA B 1 45 ? 13.34 -21.159 -9.144 1 98.75 45 ALA B C 1
ATOM 1518 O O . ALA B 1 45 ? 12.679 -21.036 -8.11 1 98.75 45 ALA B O 1
ATOM 1519 N N . THR B 1 46 ? 14.436 -21.844 -9.197 1 98.44 46 THR B N 1
ATOM 1520 C CA . THR B 1 46 ? 14.972 -22.529 -8.026 1 98.44 46 THR B CA 1
ATOM 1521 C C . THR B 1 46 ? 15.364 -21.526 -6.945 1 98.44 46 THR B C 1
ATOM 1523 O O . THR B 1 46 ? 15.09 -21.741 -5.762 1 98.44 46 THR B O 1
ATOM 1526 N N . ALA B 1 47 ? 15.972 -20.469 -7.445 1 98.54 47 ALA B N 1
ATOM 1527 C CA . ALA B 1 47 ? 16.358 -19.419 -6.505 1 98.54 47 ALA B CA 1
ATOM 1528 C C . ALA B 1 47 ? 15.132 -18.8 -5.84 1 98.54 47 ALA B C 1
ATOM 1530 O O . ALA B 1 47 ? 15.144 -18.522 -4.639 1 98.54 47 ALA B O 1
ATOM 1531 N N . LEU B 1 48 ? 14.063 -18.628 -6.543 1 98.79 48 LEU B N 1
ATOM 1532 C CA . LEU B 1 48 ? 12.821 -18.084 -6.005 1 98.79 48 LEU B CA 1
ATOM 1533 C C . LEU B 1 48 ? 12.21 -19.034 -4.98 1 98.79 48 LEU B C 1
ATOM 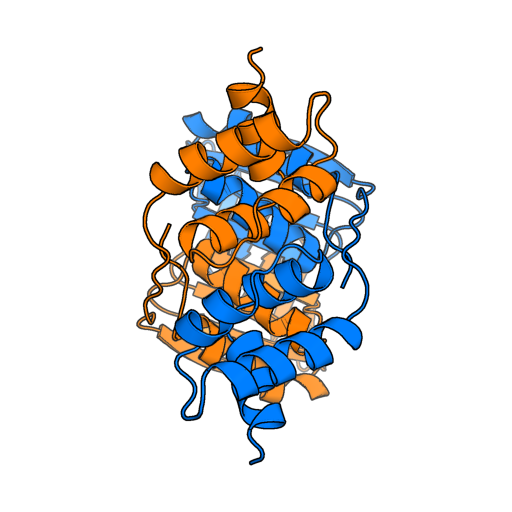1535 O O . LEU B 1 48 ? 11.715 -18.596 -3.939 1 98.79 48 LEU B O 1
ATOM 1539 N N . ARG B 1 49 ? 12.256 -20.258 -5.287 1 98.54 49 ARG B N 1
ATOM 1540 C CA . ARG B 1 49 ? 11.726 -21.254 -4.361 1 98.54 49 ARG B CA 1
ATOM 1541 C C . ARG B 1 49 ? 12.486 -21.231 -3.039 1 98.54 49 ARG B C 1
ATOM 1543 O O . ARG B 1 49 ? 11.879 -21.276 -1.967 1 98.54 49 ARG B O 1
ATOM 1550 N N . ARG B 1 50 ? 13.767 -21.15 -3.136 1 98.46 50 ARG B N 1
ATOM 1551 C CA . ARG B 1 50 ? 14.593 -21.082 -1.935 1 98.46 50 ARG B CA 1
ATOM 1552 C C . ARG B 1 50 ? 14.308 -19.81 -1.145 1 98.46 50 ARG B C 1
ATOM 1554 O O . ARG B 1 50 ? 14.232 -19.84 0.085 1 98.46 50 ARG B O 1
ATOM 1561 N N . TYR B 1 51 ? 14.163 -18.82 -1.878 1 98.72 51 TYR B N 1
ATOM 1562 C CA . TYR B 1 51 ? 13.835 -17.56 -1.22 1 98.72 51 TYR B CA 1
ATOM 1563 C C . TYR B 1 51 ? 12.489 -17.648 -0.513 1 98.72 51 TYR B C 1
ATOM 1565 O O . TYR B 1 51 ? 12.349 -17.201 0.628 1 98.72 51 TYR B O 1
ATOM 1573 N N . ALA B 1 52 ? 11.554 -18.234 -1.154 1 98.59 52 ALA B N 1
ATOM 1574 C CA . ALA B 1 52 ? 10.222 -18.396 -0.576 1 98.59 52 ALA B CA 1
ATOM 1575 C C . ALA B 1 52 ? 10.286 -19.169 0.739 1 98.59 52 ALA B C 1
ATOM 1577 O O . ALA B 1 52 ? 9.569 -18.847 1.69 1 98.59 52 ALA B O 1
ATOM 1578 N N . GLU B 1 53 ? 11.101 -20.088 0.776 1 98.21 53 GLU B N 1
ATOM 1579 C CA . GLU B 1 53 ? 11.238 -20.93 1.96 1 98.21 53 GLU B CA 1
ATOM 1580 C C . GLU B 1 53 ? 11.797 -20.138 3.139 1 98.21 53 GLU B C 1
ATOM 1582 O O . GLU B 1 53 ? 11.615 -20.525 4.296 1 98.21 53 GLU B O 1
ATOM 1587 N N . GLU B 1 54 ? 12.503 -19.084 2.853 1 97.7 54 GLU B N 1
ATOM 1588 C CA . GLU B 1 54 ? 13.122 -18.269 3.894 1 97.7 54 GLU B CA 1
ATOM 1589 C C . GLU B 1 54 ? 12.144 -17.232 4.437 1 97.7 54 GLU B C 1
ATOM 1591 O O . GLU B 1 54 ? 12.387 -16.631 5.486 1 97.7 54 GLU B O 1
ATOM 1596 N N . LEU B 1 55 ? 11.072 -17.03 3.798 1 98.12 55 LEU B N 1
ATOM 1597 C CA . LEU B 1 55 ? 10.126 -15.982 4.165 1 98.12 55 LEU B CA 1
ATOM 1598 C C . LEU B 1 55 ? 9.126 -16.49 5.198 1 98.12 55 LEU B C 1
ATOM 1600 O O . LEU B 1 55 ? 8.737 -17.66 5.168 1 98.12 55 LEU B O 1
ATOM 1604 N N . PRO B 1 56 ? 8.707 -15.579 6.065 1 97.01 56 PRO B N 1
ATOM 1605 C CA . PRO B 1 56 ? 7.613 -15.971 6.956 1 97.01 56 PRO B CA 1
ATOM 1606 C C . PRO B 1 56 ? 6.302 -16.211 6.211 1 97.01 56 PRO B C 1
ATOM 1608 O O . PRO B 1 56 ? 6.053 -15.587 5.176 1 97.01 56 PRO B O 1
ATOM 1611 N N . GLU B 1 57 ? 5.466 -17.053 6.746 1 97.16 57 GLU B N 1
ATOM 1612 C CA . GLU B 1 57 ? 4.164 -17.326 6.145 1 97.16 57 GLU B CA 1
ATOM 1613 C C . GLU B 1 57 ? 3.313 -16.062 6.075 1 97.16 57 GLU B C 1
ATOM 1615 O O . GLU B 1 57 ? 3.387 -15.207 6.96 1 97.16 57 GLU B O 1
ATOM 1620 N N . TYR B 1 58 ? 2.485 -16.009 5.1 1 98.05 58 TYR B N 1
ATOM 1621 C CA . TYR B 1 58 ? 1.557 -14.892 4.965 1 98.05 58 TYR B CA 1
ATOM 1622 C C . TYR B 1 58 ? 0.442 -14.981 6.001 1 98.05 58 TYR B C 1
ATOM 1624 O O . TYR B 1 58 ? -0.269 -15.986 6.072 1 98.05 58 TYR B O 1
ATOM 1632 N N . GLU B 1 59 ? 0.331 -14.038 6.778 1 97.72 59 GLU B N 1
ATOM 1633 C CA . GLU B 1 59 ? -0.718 -13.929 7.788 1 97.72 59 GLU B CA 1
ATOM 1634 C C . GLU B 1 59 ? -1.296 -12.517 7.833 1 97.72 59 GLU B C 1
ATOM 1636 O O . GLU B 1 59 ? -0.633 -11.556 7.437 1 97.72 59 GLU B O 1
ATOM 1641 N N . THR B 1 60 ? -2.524 -12.458 8.224 1 97.86 60 THR B N 1
ATOM 1642 C CA . THR B 1 60 ? -3.172 -11.167 8.428 1 97.86 60 THR B CA 1
ATOM 1643 C C . THR B 1 60 ? -3.76 -11.074 9.833 1 97.86 60 THR B C 1
ATOM 1645 O O . THR B 1 60 ? -3.931 -12.09 10.509 1 97.86 60 THR B O 1
ATOM 1648 N N . ASP B 1 61 ? -3.949 -9.925 10.219 1 97.29 61 ASP B N 1
ATOM 1649 C CA . ASP B 1 61 ? -4.595 -9.685 11.506 1 97.29 61 ASP B CA 1
ATOM 1650 C C . ASP B 1 61 ? -5.59 -8.53 11.415 1 97.29 61 ASP B C 1
ATOM 1652 O O . ASP B 1 61 ? -5.352 -7.553 10.702 1 97.29 61 ASP B O 1
ATOM 1656 N N . ALA B 1 62 ? -6.689 -8.694 12.17 1 97.66 62 ALA B N 1
ATOM 1657 C CA . ALA B 1 62 ? -7.667 -7.616 12.285 1 97.66 62 ALA B CA 1
ATOM 1658 C C . ALA B 1 62 ? -7.159 -6.511 13.208 1 97.66 62 ALA B C 1
ATOM 1660 O O . ALA B 1 62 ? -6.573 -6.791 14.256 1 97.66 62 ALA B O 1
ATOM 1661 N N . ARG B 1 63 ? -7.372 -5.355 12.818 1 97.66 63 ARG B N 1
ATOM 1662 C CA . ARG B 1 63 ? -6.956 -4.24 13.662 1 97.66 63 ARG B CA 1
ATOM 1663 C C . ARG B 1 63 ? -8.078 -3.82 14.606 1 97.66 63 ARG B C 1
ATOM 1665 O O . ARG B 1 63 ? -9.248 -3.798 14.218 1 97.66 63 ARG B O 1
ATOM 1672 N N . ASP B 1 64 ? -7.737 -3.495 15.794 1 97.76 64 ASP B N 1
ATOM 1673 C CA . ASP B 1 64 ? -8.66 -2.896 16.753 1 97.76 64 ASP B CA 1
ATOM 1674 C C . ASP B 1 64 ? -8.78 -1.39 16.532 1 97.76 64 ASP B C 1
ATOM 1676 O O . ASP B 1 64 ? -7.984 -0.614 17.064 1 97.76 64 ASP B O 1
ATOM 1680 N N . VAL B 1 65 ? -9.802 -1.031 15.74 1 97.96 65 VAL B N 1
ATOM 1681 C CA . VAL B 1 65 ? -9.919 0.363 15.325 1 97.96 65 VAL B CA 1
ATOM 1682 C C . VAL B 1 65 ? -11.388 0.782 15.329 1 97.96 65 VAL B C 1
ATOM 1684 O O . VAL B 1 65 ? -12.281 -0.062 15.221 1 97.96 65 VAL B O 1
ATOM 1687 N N . ARG B 1 66 ? -11.602 2.042 15.599 1 97.55 66 ARG B N 1
ATOM 1688 C CA . ARG B 1 66 ? -12.884 2.695 15.352 1 97.55 66 ARG B CA 1
ATOM 1689 C C . ARG B 1 66 ? -12.86 3.474 14.042 1 97.55 66 ARG B C 1
ATOM 1691 O O . ARG B 1 66 ? -11.984 4.316 13.83 1 97.55 66 ARG B O 1
ATOM 1698 N N . VAL B 1 67 ? -13.786 3.201 13.114 1 98.26 67 VAL B N 1
ATOM 1699 C CA . VAL B 1 67 ? -13.84 3.845 11.806 1 98.26 67 VAL B CA 1
ATOM 1700 C C . VAL B 1 67 ? -15.093 4.714 11.71 1 98.26 67 VAL B C 1
ATOM 1702 O O . VAL B 1 67 ? -16.187 4.278 12.074 1 98.26 67 VAL B O 1
ATOM 1705 N N . ARG B 1 68 ? -14.881 5.89 11.252 1 96.87 68 ARG B N 1
ATOM 1706 C CA . ARG B 1 68 ? -16.017 6.788 11.067 1 96.87 68 ARG B CA 1
ATOM 1707 C C . ARG B 1 68 ? -15.918 7.529 9.737 1 96.87 68 ARG B C 1
ATOM 1709 O O . ARG B 1 68 ? -14.845 7.593 9.134 1 96.87 68 ARG B O 1
ATOM 1716 N N . MET B 1 69 ? -16.978 8.035 9.359 1 97.5 69 MET B N 1
ATOM 1717 C CA . MET B 1 69 ? -17.069 8.832 8.139 1 97.5 69 MET B CA 1
ATOM 1718 C C . MET B 1 69 ? -17.463 10.271 8.457 1 97.5 69 MET B C 1
ATOM 1720 O O . MET B 1 69 ? -18.345 10.509 9.285 1 97.5 69 MET B O 1
ATOM 1724 N N . GLU B 1 70 ? -16.789 11.162 7.966 1 95.05 70 GLU B N 1
ATOM 1725 C CA . GLU B 1 70 ? -17.089 12.584 8.1 1 95.05 70 GLU B CA 1
ATOM 1726 C C . GLU B 1 70 ? -17.314 13.232 6.737 1 95.05 70 GLU B C 1
ATOM 1728 O O . GLU B 1 70 ? -16.413 13.248 5.895 1 95.05 70 GLU B O 1
ATOM 1733 N N . SER B 1 71 ? -18.437 13.847 6.495 1 95.46 71 SER B N 1
ATOM 1734 C CA . SER B 1 71 ? -18.761 14.492 5.226 1 95.46 71 SER B CA 1
ATOM 1735 C C . SER B 1 71 ? -18.526 15.997 5.295 1 95.46 71 SER B C 1
ATOM 1737 O O . SER B 1 71 ? -18.247 16.539 6.366 1 95.46 71 SER B O 1
ATOM 1739 N N . GLY B 1 72 ? -18.609 16.596 4.162 1 95.38 72 GLY B N 1
ATOM 1740 C CA . GLY B 1 72 ? -18.436 18.039 4.107 1 95.38 72 GLY B CA 1
ATOM 1741 C C . GLY B 1 72 ? -16.989 18.472 4.247 1 95.38 72 GLY B C 1
ATOM 1742 O O . GLY B 1 72 ? -16.691 19.436 4.955 1 95.38 72 GLY B O 1
ATOM 1743 N N . ILE B 1 73 ? -16.1 17.681 3.666 1 94.73 73 ILE B N 1
ATOM 1744 C CA . ILE B 1 73 ? -14.663 17.914 3.765 1 94.73 73 ILE B CA 1
ATOM 1745 C C . ILE B 1 73 ? -14.18 18.689 2.541 1 94.73 73 ILE B C 1
ATOM 1747 O O . ILE B 1 73 ? -14.584 18.394 1.414 1 94.73 73 ILE B O 1
ATOM 1751 N N . GLY B 1 74 ? -13.393 19.657 2.747 1 93.45 74 GLY B N 1
ATOM 1752 C CA . GLY B 1 74 ? -12.771 20.424 1.679 1 93.45 74 GLY B CA 1
ATOM 1753 C C . GLY B 1 74 ? -11.428 21.011 2.07 1 93.45 74 GLY B C 1
ATOM 1754 O O . GLY B 1 74 ? -10.955 20.8 3.189 1 93.45 74 GLY B O 1
ATOM 1755 N N . PRO B 1 75 ? -10.742 21.606 1.087 1 90.95 75 PRO B N 1
ATOM 1756 C CA . PRO B 1 75 ? -9.488 22.293 1.409 1 90.95 75 PRO B CA 1
ATOM 1757 C C . PRO B 1 75 ? -9.684 23.451 2.385 1 90.95 75 PRO B C 1
ATOM 1759 O O . PRO B 1 75 ? -10.66 24.197 2.275 1 90.95 75 PRO B O 1
ATOM 1762 N N . ILE B 1 76 ? -8.795 23.477 3.38 1 89.55 76 ILE B N 1
ATOM 1763 C CA . ILE B 1 76 ? -8.861 24.564 4.35 1 89.55 76 ILE B CA 1
ATOM 1764 C C . ILE B 1 76 ? -7.483 25.203 4.504 1 89.55 76 ILE B C 1
ATOM 1766 O O . ILE B 1 76 ? -6.489 24.679 3.994 1 89.55 76 ILE B O 1
ATOM 1770 N N . ASP B 1 77 ? -7.466 26.302 5.247 1 80.63 77 ASP B N 1
ATOM 1771 C CA . ASP B 1 77 ? -6.187 26.933 5.56 1 80.63 77 ASP B CA 1
ATOM 1772 C C . ASP B 1 77 ? -5.418 26.128 6.605 1 80.63 77 ASP B C 1
ATOM 1774 O O . ASP B 1 77 ? -5.977 25.743 7.634 1 80.63 77 ASP B O 1
ATOM 1778 N N . ALA B 1 78 ? -4.312 25.705 6.337 1 72.04 78 ALA B N 1
ATOM 1779 C CA . ALA B 1 78 ? -3.473 24.817 7.138 1 72.04 78 ALA B CA 1
ATOM 1780 C C . ALA B 1 78 ? -3.269 25.376 8.543 1 72.04 78 ALA B C 1
ATOM 1782 O O . ALA B 1 78 ? -3.018 24.622 9.487 1 72.04 78 ALA B O 1
ATOM 1783 N N . GLU B 1 79 ? -3.403 26.605 8.743 1 65.23 79 GLU B N 1
ATOM 1784 C CA . GLU B 1 79 ? -3.157 27.241 10.034 1 65.23 79 GLU B CA 1
ATOM 1785 C C . GLU B 1 79 ? -4.295 26.962 11.012 1 65.23 79 GLU B C 1
ATOM 1787 O O . GLU B 1 79 ? -4.143 27.154 12.221 1 65.23 79 GLU B O 1
ATOM 1792 N N . GLY B 1 80 ? -5.237 26.299 10.593 1 59.13 80 GLY B N 1
ATOM 1793 C CA . GLY B 1 80 ? -6.377 26.191 11.489 1 59.13 80 GLY B CA 1
ATOM 1794 C C . GLY B 1 80 ? -6.494 24.828 12.144 1 59.13 80 GLY B C 1
ATOM 1795 O O . GLY B 1 80 ? -5.918 23.85 11.663 1 59.13 80 GLY B O 1
ATOM 1796 N N . ASP B 1 81 ? -6.886 24.755 13.369 1 61.11 81 ASP B N 1
ATOM 1797 C CA . ASP B 1 81 ? -7.065 23.604 14.248 1 61.11 81 ASP B CA 1
ATOM 1798 C C . ASP B 1 81 ? -8.067 22.614 13.659 1 61.11 81 ASP B C 1
ATOM 1800 O O . ASP B 1 81 ? -8.285 21.536 14.218 1 61.11 81 ASP B O 1
ATOM 1804 N N . GLU B 1 82 ? -8.389 22.842 12.465 1 80.87 82 GLU B N 1
ATOM 1805 C CA . GLU B 1 82 ? -9.51 22.008 12.044 1 80.87 82 GLU B CA 1
ATOM 1806 C C . GLU B 1 82 ? -9.096 21.046 10.935 1 80.87 82 GLU B C 1
ATOM 1808 O O . GLU B 1 82 ? -9.914 20.264 10.446 1 80.87 82 GLU B O 1
ATOM 1813 N N . ALA B 1 83 ? -7.856 21.018 10.697 1 86.83 83 ALA B N 1
ATOM 1814 C CA . ALA B 1 83 ? -7.429 20.136 9.613 1 86.83 83 ALA B CA 1
ATOM 1815 C C . ALA B 1 83 ? -7.422 18.678 10.064 1 86.83 83 ALA B C 1
ATOM 1817 O O . ALA B 1 83 ? -6.956 18.363 11.161 1 86.83 83 ALA B O 1
ATOM 1818 N N . LEU B 1 84 ? -8.025 17.847 9.246 1 89.13 84 LEU B N 1
ATOM 1819 C CA . LEU B 1 84 ? -7.974 16.409 9.486 1 89.13 84 LEU B CA 1
ATOM 1820 C C . LEU B 1 84 ? -6.647 15.825 9.012 1 89.13 84 LEU B C 1
ATOM 1822 O O . LEU B 1 84 ? -6.091 14.933 9.655 1 89.13 84 LEU B O 1
ATOM 1826 N N . VAL B 1 85 ? -6.229 16.394 7.917 1 90.57 85 VAL B N 1
ATOM 1827 C CA . VAL B 1 85 ? -4.962 15.959 7.338 1 90.57 85 VAL B CA 1
ATOM 1828 C C . VAL B 1 85 ? -4.298 17.126 6.611 1 90.57 85 VAL B C 1
ATOM 1830 O O . VAL B 1 85 ? -4.977 17.945 5.987 1 90.57 85 VAL B O 1
ATOM 1833 N N . THR B 1 86 ? -3.079 17.243 6.798 1 92.18 86 THR B N 1
ATOM 1834 C CA . THR B 1 86 ? -2.24 18.181 6.06 1 92.18 86 THR B CA 1
ATOM 1835 C C . THR B 1 86 ? -1.002 17.481 5.508 1 92.18 86 THR B C 1
ATOM 1837 O O . THR B 1 86 ? -0.287 16.799 6.245 1 92.18 86 THR B O 1
ATOM 1840 N N . VAL B 1 87 ? -0.799 17.54 4.27 1 90.33 87 VAL B N 1
ATOM 1841 C CA . VAL B 1 87 ? 0.394 17.001 3.626 1 90.33 87 VAL B CA 1
ATOM 1842 C C . VAL B 1 87 ? 1.026 18.067 2.733 1 90.33 87 VAL B C 1
ATOM 1844 O O . VAL B 1 87 ? 0.354 18.645 1.876 1 90.33 87 VAL B O 1
ATOM 1847 N N . GLY B 1 88 ? 2.292 18.327 2.948 1 83.16 88 GLY B N 1
ATOM 1848 C CA . GLY B 1 88 ? 3.002 19.294 2.126 1 83.16 88 GLY B CA 1
ATOM 1849 C C . GLY B 1 88 ? 2.345 20.662 2.113 1 83.16 88 GLY B C 1
ATOM 1850 O O . GLY B 1 88 ? 2.265 21.308 1.066 1 83.16 88 GLY B O 1
ATOM 1851 N N . GLY B 1 89 ? 1.632 20.986 3.091 1 81.1 89 GLY B N 1
ATOM 1852 C CA . GLY B 1 89 ? 1.049 22.313 3.205 1 81.1 89 GLY B CA 1
ATOM 1853 C C . GLY B 1 89 ? -0.405 22.365 2.774 1 81.1 89 GLY B C 1
ATOM 1854 O O . GLY B 1 89 ? -1.066 23.395 2.923 1 81.1 89 GLY B O 1
ATOM 1855 N N . THR B 1 90 ? -0.863 21.356 2.159 1 87.33 90 THR B N 1
ATOM 1856 C CA . THR B 1 90 ? -2.272 21.295 1.787 1 87.33 90 THR B CA 1
ATOM 1857 C C . THR B 1 90 ? -3.089 20.604 2.875 1 87.33 90 THR B C 1
ATOM 1859 O O . THR B 1 90 ? -2.752 19.498 3.304 1 87.33 90 THR B O 1
ATOM 1862 N N . ALA B 1 91 ? -4.144 21.253 3.257 1 91.34 91 ALA B N 1
ATOM 1863 C CA . ALA B 1 91 ? -4.932 20.754 4.382 1 91.34 91 ALA B CA 1
ATOM 1864 C C . ALA B 1 91 ? -6.377 20.493 3.967 1 91.34 91 ALA B C 1
ATOM 1866 O O . ALA B 1 91 ? -6.928 21.21 3.128 1 91.34 91 ALA B O 1
ATOM 1867 N N . PHE B 1 92 ? -6.963 19.523 4.603 1 91.75 92 PHE B N 1
ATOM 1868 C CA . PHE B 1 92 ? -8.373 19.202 4.414 1 91.75 92 PHE B CA 1
ATOM 1869 C C . PHE B 1 92 ? -9.099 19.148 5.753 1 91.75 92 PHE B C 1
ATOM 1871 O O . PHE B 1 92 ? -8.562 18.633 6.736 1 91.75 92 PHE B O 1
ATOM 1878 N N . GLY B 1 93 ? -10.226 19.702 5.803 1 92.73 93 GLY B N 1
ATOM 1879 C CA . GLY B 1 93 ? -11.072 19.735 6.985 1 92.73 93 GLY B CA 1
ATOM 1880 C C . GLY B 1 93 ? -12.518 20.074 6.674 1 92.73 93 GLY B C 1
ATOM 1881 O O . GLY B 1 93 ? -12.891 20.213 5.508 1 92.73 93 GLY B O 1
ATOM 1882 N N . PRO B 1 94 ? -13.208 20.054 7.812 1 90.62 94 PRO B N 1
ATOM 1883 C CA . PRO B 1 94 ? -14.627 20.369 7.633 1 90.62 94 PRO B CA 1
ATOM 1884 C C . PRO B 1 94 ? -14.86 21.81 7.185 1 90.62 94 PRO B C 1
ATOM 1886 O O . PRO B 1 94 ? -14.507 22.748 7.903 1 90.62 94 PRO B O 1
ATOM 1889 N N . ASP B 1 95 ? -15.388 21.973 6.01 1 87.1 95 ASP B N 1
ATOM 1890 C CA . ASP B 1 95 ? -15.678 23.306 5.492 1 87.1 95 ASP B CA 1
ATOM 1891 C C . ASP B 1 95 ? -16.954 23.303 4.653 1 87.1 95 ASP B C 1
ATOM 1893 O O . ASP B 1 95 ? -17.173 24.207 3.843 1 87.1 95 ASP B O 1
ATOM 1897 N N . GLY B 1 96 ? -17.594 22.22 4.713 1 86.27 96 GLY B N 1
ATOM 1898 C CA . GLY B 1 96 ? -18.807 22.11 3.917 1 86.27 96 GLY B CA 1
ATOM 1899 C C . GLY B 1 96 ? -18.542 21.716 2.477 1 86.27 96 GLY B C 1
ATOM 1900 O O . GLY B 1 96 ? -19.378 21.945 1.601 1 86.27 96 GLY B O 1
ATOM 1901 N N . GLY B 1 97 ? -17.444 21.137 2.219 1 92.47 97 GLY B N 1
ATOM 1902 C CA . GLY B 1 97 ? -17.06 20.72 0.88 1 92.47 97 GLY B CA 1
ATOM 1903 C C . GLY B 1 97 ? -17.767 19.457 0.423 1 92.47 97 GLY B C 1
ATOM 1904 O O . GLY B 1 97 ? -18.693 18.984 1.085 1 92.47 97 GLY B O 1
ATOM 1905 N N . ASP B 1 98 ? -17.322 18.924 -0.751 1 94.6 98 ASP B N 1
ATOM 1906 C CA . ASP B 1 98 ? -18.006 17.804 -1.392 1 94.6 98 ASP B CA 1
ATOM 1907 C C . ASP B 1 98 ? -17.189 16.52 -1.269 1 94.6 98 ASP B C 1
ATOM 1909 O O . ASP B 1 98 ? -17.261 15.647 -2.136 1 94.6 98 ASP B O 1
ATOM 1913 N N . ARG B 1 99 ? -16.441 16.522 -0.319 1 96.81 99 ARG B N 1
ATOM 1914 C CA . ARG B 1 99 ? -15.646 15.32 -0.094 1 96.81 99 ARG B CA 1
ATOM 1915 C C . ARG B 1 99 ? -16.053 14.629 1.203 1 96.81 99 ARG B C 1
ATOM 1917 O O . ARG B 1 99 ? -16.869 15.155 1.963 1 96.81 99 ARG B O 1
ATOM 1924 N N . THR B 1 100 ? -15.579 13.453 1.385 1 97.27 100 THR B N 1
ATOM 1925 C CA . THR B 1 100 ? -15.809 12.621 2.561 1 97.27 100 THR B CA 1
ATOM 1926 C C . THR B 1 100 ? -14.492 12.07 3.099 1 97.27 100 THR B C 1
ATOM 1928 O O . THR B 1 100 ? -13.628 11.648 2.327 1 97.27 100 THR B O 1
ATOM 1931 N N . ALA B 1 101 ? -14.299 12.182 4.366 1 97.13 101 ALA B N 1
ATOM 1932 C CA . ALA B 1 101 ? -13.15 11.572 5.03 1 97.13 101 ALA B CA 1
ATOM 1933 C C . ALA B 1 101 ? -13.553 10.293 5.759 1 97.13 101 ALA B C 1
ATOM 1935 O O . ALA B 1 101 ? -14.576 10.259 6.446 1 97.13 101 ALA B O 1
ATOM 1936 N N . ILE B 1 102 ? -12.847 9.225 5.529 1 98.44 102 ILE B N 1
ATOM 1937 C CA . ILE B 1 102 ? -12.907 8.036 6.373 1 98.44 102 ILE B CA 1
ATOM 1938 C C . ILE B 1 102 ? -11.761 8.06 7.381 1 98.44 102 ILE B C 1
ATOM 1940 O O . ILE B 1 102 ? -10.589 8.093 6.998 1 98.44 102 ILE B O 1
ATOM 1944 N N . VAL B 1 103 ? -12.131 8.067 8.66 1 97.7 103 VAL B N 1
ATOM 1945 C CA . VAL B 1 103 ? -11.153 8.215 9.733 1 97.7 103 VAL B CA 1
ATOM 1946 C C . VAL B 1 103 ? -11.138 6.955 10.595 1 97.7 103 VAL B C 1
ATOM 1948 O O . VAL B 1 103 ? -12.173 6.543 11.123 1 97.7 103 VAL B O 1
ATOM 1951 N N . ALA B 1 104 ? -10.006 6.383 10.684 1 98.33 104 ALA B N 1
ATOM 1952 C CA . ALA B 1 104 ? -9.801 5.228 11.555 1 98.33 104 ALA B CA 1
ATOM 1953 C C . ALA B 1 104 ? -8.848 5.566 12.697 1 98.33 104 ALA B C 1
ATOM 1955 O O . ALA B 1 104 ? -7.745 6.068 12.467 1 98.33 104 ALA B O 1
ATOM 1956 N N . THR B 1 105 ? -9.266 5.287 13.92 1 97.76 105 THR B N 1
ATOM 1957 C CA . THR B 1 105 ? -8.455 5.567 15.099 1 97.76 105 THR B CA 1
ATOM 1958 C C . THR B 1 105 ? -8.233 4.298 15.917 1 97.76 105 THR B C 1
ATOM 1960 O O . THR B 1 105 ? -9.16 3.51 16.113 1 97.76 105 THR B O 1
ATOM 1963 N N . GLY B 1 106 ? -7.049 4.097 16.318 1 97.45 106 GLY B N 1
ATOM 1964 C CA . GLY B 1 106 ? -6.681 2.905 17.065 1 97.45 106 GLY B CA 1
ATOM 1965 C C . GLY B 1 106 ? -5.366 2.299 16.612 1 97.45 106 GLY B C 1
ATOM 1966 O O . GLY B 1 106 ? -4.354 2.998 16.518 1 97.45 106 GLY B O 1
ATOM 1967 N N . ALA B 1 107 ? -5.314 0.974 16.37 1 97.11 107 ALA B N 1
ATOM 1968 C CA . ALA B 1 107 ? -4.1 0.242 16.017 1 97.11 107 ALA B CA 1
ATOM 1969 C C . ALA B 1 107 ? -3.844 0.298 14.514 1 97.11 107 ALA B C 1
ATOM 1971 O O . ALA B 1 107 ? -3.955 -0.715 13.821 1 97.11 107 ALA B O 1
ATOM 1972 N N . VAL B 1 108 ? -3.491 1.511 14.089 1 97.43 108 VAL B N 1
ATOM 1973 C CA . VAL B 1 108 ? -3.197 1.692 12.671 1 97.43 108 VAL B CA 1
ATOM 1974 C C . VAL B 1 108 ? -1.742 2.12 12.495 1 97.43 108 VAL B C 1
ATOM 1976 O O . VAL B 1 108 ? -1.145 2.701 13.405 1 97.43 108 VAL B O 1
ATOM 1979 N N . ASP B 1 109 ? -1.177 1.726 11.374 1 96.74 109 ASP B N 1
ATOM 1980 C CA . ASP B 1 109 ? 0.198 2.051 11.01 1 96.74 109 ASP B CA 1
ATOM 1981 C C . ASP B 1 109 ? 0.372 2.081 9.493 1 96.74 109 ASP B C 1
ATOM 1983 O O . ASP B 1 109 ? -0.611 2.105 8.75 1 96.74 109 ASP B O 1
ATOM 1987 N N . ALA B 1 110 ? 1.553 2.14 9.067 1 97.37 110 ALA B N 1
ATOM 1988 C CA . ALA B 1 110 ? 1.86 2.247 7.643 1 97.37 110 ALA B CA 1
ATOM 1989 C C . ALA B 1 110 ? 1.37 1.018 6.882 1 97.37 110 ALA B C 1
ATOM 1991 O O . ALA B 1 110 ? 0.908 1.128 5.744 1 97.37 110 ALA B O 1
ATOM 1992 N N . ALA B 1 111 ? 1.501 -0.146 7.471 1 97.51 111 ALA B N 1
ATOM 1993 C CA . ALA B 1 111 ? 1.021 -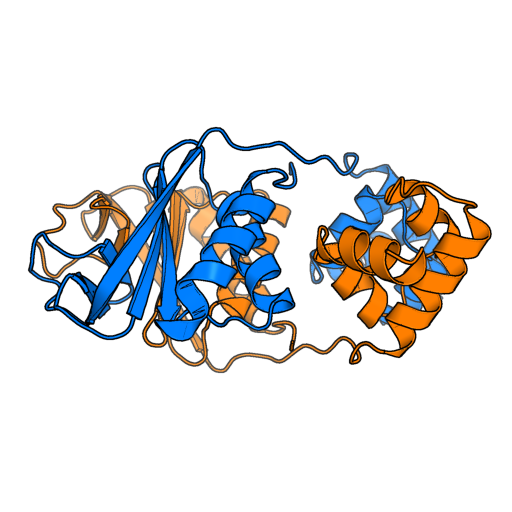1.369 6.833 1 97.51 111 ALA B CA 1
ATOM 1994 C C . ALA B 1 111 ? -0.49 -1.321 6.621 1 97.51 111 ALA B C 1
ATOM 1996 O O . ALA B 1 111 ? -0.989 -1.731 5.57 1 97.51 111 ALA B O 1
ATOM 1997 N N . ALA B 1 112 ? -1.176 -0.852 7.648 1 98.29 112 ALA B N 1
ATOM 1998 C CA . ALA B 1 112 ? -2.624 -0.689 7.545 1 98.29 112 ALA B CA 1
ATOM 1999 C C . ALA B 1 112 ? -2.989 0.276 6.421 1 98.29 112 ALA B C 1
ATOM 2001 O O . ALA B 1 112 ? -3.894 0.001 5.629 1 98.29 112 ALA B O 1
ATOM 2002 N N . LEU B 1 113 ? -2.284 1.377 6.347 1 98.72 113 LEU B N 1
ATOM 2003 C CA . LEU B 1 113 ? -2.577 2.35 5.301 1 98.72 113 LEU B CA 1
ATOM 2004 C C . LEU B 1 113 ? -2.319 1.757 3.92 1 98.72 113 LEU B C 1
ATOM 2006 O O . LEU B 1 113 ? -3.112 1.954 2.996 1 98.72 113 LEU B O 1
ATOM 2010 N N . ALA B 1 114 ? -1.23 1.074 3.749 1 98.5 114 ALA B N 1
ATOM 2011 C CA . ALA B 1 114 ? -0.933 0.44 2.467 1 98.5 114 ALA B CA 1
ATOM 2012 C C . ALA B 1 114 ? -2.067 -0.486 2.037 1 98.5 114 ALA B C 1
ATOM 2014 O O . ALA B 1 114 ? -2.5 -0.451 0.883 1 98.5 114 ALA B O 1
ATOM 2015 N N . GLU B 1 115 ? -2.525 -1.265 2.961 1 98.57 115 GLU B N 1
ATOM 2016 C CA . GLU B 1 115 ? -3.614 -2.191 2.665 1 98.57 115 GLU B CA 1
ATOM 2017 C C . GLU B 1 115 ? -4.889 -1.442 2.289 1 98.57 115 GLU B C 1
ATOM 2019 O O . GLU B 1 115 ? -5.576 -1.816 1.337 1 98.57 115 GLU B O 1
ATOM 2024 N N . VAL B 1 116 ? -5.202 -0.445 3.012 1 98.8 116 VAL B N 1
ATOM 2025 C CA . VAL B 1 116 ? -6.379 0.375 2.749 1 98.8 116 VAL B CA 1
ATOM 2026 C C . VAL B 1 116 ? -6.302 0.954 1.338 1 98.8 116 VAL B C 1
ATOM 2028 O O . VAL B 1 116 ? -7.268 0.88 0.575 1 98.8 116 VAL B O 1
ATOM 2031 N N . LEU B 1 117 ? -5.17 1.453 1.007 1 98.74 117 LEU B N 1
ATOM 2032 C CA . LEU B 1 117 ? -5.019 2.094 -0.294 1 98.74 117 LEU B CA 1
ATOM 2033 C C . LEU B 1 117 ? -5.133 1.072 -1.421 1 98.74 117 LEU B C 1
ATOM 2035 O O . LEU B 1 117 ? -5.725 1.356 -2.464 1 98.74 117 LEU B O 1
ATOM 2039 N N . GLN B 1 118 ? -4.592 -0.042 -1.21 1 98.33 118 GLN B N 1
ATOM 2040 C CA . GLN B 1 118 ? -4.679 -1.089 -2.222 1 98.33 118 GLN B CA 1
ATOM 2041 C C . GLN B 1 118 ? -6.117 -1.571 -2.394 1 98.33 118 GLN B C 1
ATOM 2043 O O . GLN B 1 118 ? -6.566 -1.812 -3.516 1 98.33 118 GLN B O 1
ATOM 2048 N N . ARG B 1 119 ? -6.833 -1.672 -1.314 1 98.43 119 ARG B N 1
ATOM 2049 C CA . ARG B 1 119 ? -8.228 -2.093 -1.387 1 98.43 119 ARG B CA 1
ATOM 2050 C C . ARG B 1 119 ? -9.082 -1.039 -2.084 1 98.43 119 ARG B C 1
ATOM 2052 O O . ARG B 1 119 ? -9.967 -1.373 -2.875 1 98.43 119 ARG B O 1
ATOM 2059 N N . LEU B 1 120 ? -8.852 0.16 -1.765 1 98.61 120 LEU B N 1
ATOM 2060 C CA . LEU B 1 120 ? -9.576 1.234 -2.437 1 98.61 120 LEU B CA 1
ATOM 2061 C C . LEU B 1 120 ? -9.327 1.199 -3.941 1 98.61 120 LEU B C 1
ATOM 2063 O O . LEU B 1 120 ? -10.257 1.372 -4.732 1 98.61 120 LEU B O 1
ATOM 2067 N N . ALA B 1 121 ? -8.11 0.977 -4.305 1 97.9 121 ALA B N 1
ATOM 2068 C CA . ALA B 1 121 ? -7.761 0.917 -5.722 1 97.9 121 ALA B CA 1
ATOM 2069 C C . ALA B 1 121 ? -8.532 -0.193 -6.431 1 97.9 121 ALA B C 1
ATOM 2071 O O . ALA B 1 121 ? -8.997 -0.012 -7.559 1 97.9 121 ALA B O 1
ATOM 2072 N N . LEU B 1 122 ? -8.685 -1.334 -5.797 1 96.88 122 LEU B N 1
ATOM 2073 C CA . LEU B 1 122 ? -9.422 -2.448 -6.382 1 96.88 122 LEU B CA 1
ATOM 2074 C C . LEU B 1 122 ? -10.893 -2.09 -6.565 1 96.88 122 LEU B C 1
ATOM 2076 O O . LEU B 1 122 ? -11.552 -2.601 -7.474 1 96.88 122 LEU B O 1
ATOM 2080 N N . GLU B 1 123 ? -11.339 -1.195 -5.722 1 96.6 123 GLU B N 1
ATOM 2081 C CA . GLU B 1 123 ? -12.715 -0.721 -5.839 1 96.6 123 GLU B CA 1
ATOM 2082 C C . GLU B 1 123 ? -12.804 0.492 -6.76 1 96.6 123 GLU B C 1
ATOM 2084 O O . GLU B 1 123 ? -13.855 1.128 -6.858 1 96.6 123 GLU B O 1
ATOM 2089 N N . GLU B 1 124 ? -11.63 0.854 -7.315 1 96.26 124 GLU B N 1
ATOM 2090 C CA . GLU B 1 124 ? -11.54 1.98 -8.24 1 96.26 124 GLU B CA 1
ATOM 2091 C C . GLU B 1 124 ? -11.885 3.294 -7.545 1 96.26 124 GLU B C 1
ATOM 2093 O O . GLU B 1 124 ? -12.586 4.136 -8.111 1 96.26 124 GLU B O 1
ATOM 2098 N N . ILE B 1 125 ? -11.556 3.423 -6.367 1 97.65 125 ILE B N 1
ATOM 2099 C CA . ILE B 1 125 ? -11.693 4.653 -5.596 1 97.65 125 ILE B CA 1
ATOM 2100 C C . ILE B 1 125 ? -10.325 5.309 -5.422 1 97.65 125 ILE B C 1
ATOM 2102 O O . ILE B 1 125 ? -9.399 4.696 -4.886 1 97.65 125 ILE B O 1
ATOM 2106 N N . THR B 1 126 ? -10.204 6.513 -5.81 1 96.28 126 THR B N 1
ATOM 2107 C CA . THR B 1 126 ? -8.939 7.235 -5.735 1 96.28 126 THR B CA 1
ATOM 2108 C C . THR B 1 126 ? -8.997 8.319 -4.662 1 96.28 126 THR B C 1
ATOM 2110 O O . THR B 1 126 ? -9.633 9.357 -4.855 1 96.28 126 THR B O 1
ATOM 2113 N N . PRO B 1 127 ? -8.319 8.099 -3.604 1 97.7 127 PRO B N 1
ATOM 2114 C CA . PRO B 1 127 ? -8.272 9.152 -2.588 1 97.7 127 PRO B CA 1
ATOM 2115 C C . PRO B 1 127 ? -7.605 10.43 -3.092 1 97.7 127 PRO B C 1
ATOM 2117 O O . PRO B 1 127 ? -6.635 10.366 -3.852 1 97.7 127 PRO B O 1
ATOM 2120 N N . ILE B 1 128 ? -8.084 11.539 -2.634 1 95.84 128 ILE B N 1
ATOM 2121 C CA . ILE B 1 128 ? -7.48 12.835 -2.924 1 95.84 128 ILE B CA 1
ATOM 2122 C C . ILE B 1 128 ? -6.337 13.102 -1.947 1 95.84 128 ILE B C 1
ATOM 2124 O O . ILE B 1 128 ? -5.354 13.759 -2.297 1 95.84 128 ILE B O 1
ATOM 2128 N N . ALA B 1 129 ? -6.469 12.552 -0.808 1 96.62 129 ALA B N 1
ATOM 2129 C CA . ALA B 1 129 ? -5.451 12.621 0.237 1 96.62 129 ALA B CA 1
ATOM 2130 C C . ALA B 1 129 ? -5.544 11.419 1.173 1 96.62 129 ALA B C 1
ATOM 2132 O O . ALA B 1 129 ? -6.609 10.813 1.312 1 96.62 129 ALA B O 1
ATOM 2133 N N . ALA B 1 130 ? -4.477 11.058 1.747 1 97.96 130 ALA B N 1
ATOM 2134 C CA . ALA B 1 130 ? -4.414 9.965 2.713 1 97.96 130 ALA B CA 1
ATOM 2135 C C . ALA B 1 130 ? -3.225 10.132 3.654 1 97.96 130 ALA B C 1
ATOM 2137 O O . ALA B 1 130 ? -2.228 10.765 3.298 1 97.96 130 ALA B O 1
ATOM 2138 N N . GLY B 1 131 ? -3.378 9.578 4.807 1 97.79 131 GLY B N 1
ATOM 2139 C CA . GLY B 1 131 ? -2.269 9.646 5.744 1 97.79 131 GLY B CA 1
ATOM 2140 C C . GLY B 1 131 ? -2.457 8.752 6.956 1 97.79 131 GLY B C 1
ATOM 2141 O O . GLY B 1 131 ? -3.559 8.262 7.207 1 97.79 131 GLY B O 1
ATOM 2142 N N . VAL B 1 132 ? -1.384 8.555 7.653 1 97.99 132 VAL B N 1
ATOM 2143 C CA . VAL B 1 132 ? -1.387 7.79 8.895 1 97.99 132 VAL B CA 1
ATOM 2144 C C . VAL B 1 132 ? -0.357 8.37 9.863 1 97.99 132 VAL B C 1
ATOM 2146 O O . VAL B 1 132 ? 0.7 8.846 9.442 1 97.99 132 VAL B O 1
ATOM 2149 N N . GLY B 1 133 ? -0.684 8.442 11.05 1 94.43 133 GLY B N 1
ATOM 2150 C CA . GLY B 1 133 ? 0.165 8.897 12.139 1 94.43 133 GLY B CA 1
ATOM 2151 C C . GLY B 1 133 ? -0.542 8.911 13.481 1 94.43 133 GLY B C 1
ATOM 2152 O O . GLY B 1 133 ? -1.761 9.084 13.544 1 94.43 133 GLY B O 1
ATOM 2153 N N . ALA B 1 134 ? 0.192 8.726 14.528 1 87.36 134 ALA B N 1
ATOM 2154 C CA . ALA B 1 134 ? -0.295 8.891 15.895 1 87.36 134 ALA B CA 1
ATOM 2155 C C . ALA B 1 134 ? -1.616 8.155 16.099 1 87.36 134 ALA B C 1
ATOM 2157 O O . ALA B 1 134 ? -2.593 8.741 16.571 1 87.36 134 ALA B O 1
ATOM 2158 N N . GLU B 1 135 ? -1.794 6.932 15.58 1 92.95 135 GLU B N 1
ATOM 2159 C CA . GLU B 1 135 ? -2.917 6.026 15.8 1 92.95 135 GLU B CA 1
ATOM 2160 C C . GLU B 1 135 ? -4.14 6.458 14.996 1 92.95 135 GLU B C 1
ATOM 2162 O O . GLU B 1 135 ? -5.269 6.09 15.328 1 92.95 135 GLU B O 1
ATOM 2167 N N . THR B 1 136 ? -3.887 7.316 14.094 1 96.9 136 THR B N 1
ATOM 2168 C CA . THR B 1 136 ? -4.967 7.759 13.221 1 96.9 136 THR B CA 1
ATOM 2169 C C . THR B 1 136 ? -4.616 7.511 11.757 1 96.9 136 THR B C 1
ATOM 2171 O O . THR B 1 136 ? -3.484 7.754 11.335 1 96.9 136 THR B O 1
ATOM 2174 N N . LEU B 1 137 ? -5.491 6.988 11.032 1 98.21 137 LEU B N 1
ATOM 2175 C CA . LEU B 1 137 ? -5.437 6.793 9.587 1 98.21 137 LEU B CA 1
ATOM 2176 C C . LEU B 1 137 ? -6.642 7.432 8.907 1 98.21 137 LEU B C 1
ATOM 2178 O O . LEU B 1 137 ? -7.766 7.337 9.406 1 98.21 137 LEU B O 1
ATOM 2182 N N . LEU B 1 138 ? -6.44 8.125 7.806 1 97.12 138 LEU B N 1
ATOM 2183 C CA . LEU B 1 138 ? -7.606 8.687 7.133 1 97.12 138 LEU B CA 1
ATOM 2184 C C . LEU B 1 138 ? -7.393 8.733 5.624 1 97.12 138 LEU B C 1
ATOM 2186 O O . LEU B 1 138 ? -6.254 8.802 5.155 1 97.12 138 LEU B O 1
ATOM 2190 N N . VAL B 1 139 ? -8.447 8.73 4.923 1 98.31 139 VAL B N 1
ATOM 2191 C CA . VAL B 1 139 ? -8.492 8.937 3.479 1 98.31 139 VAL B CA 1
ATOM 2192 C C . VAL B 1 139 ? -9.622 9.904 3.131 1 98.31 139 VAL B C 1
ATOM 2194 O O . VAL B 1 139 ? -10.677 9.89 3.769 1 98.31 139 VAL B O 1
ATOM 2197 N N . VAL B 1 140 ? -9.366 10.763 2.207 1 97.61 140 VAL B N 1
ATOM 2198 C CA . VAL B 1 140 ? -10.36 11.705 1.703 1 97.61 140 VAL B CA 1
ATOM 2199 C C . VAL B 1 140 ? -10.76 11.323 0.28 1 97.61 140 VAL B C 1
ATOM 2201 O O . VAL B 1 140 ? -9.906 11.216 -0.604 1 97.61 140 VAL B O 1
ATOM 2204 N N . VAL B 1 141 ? -12.029 11.148 0.073 1 98.05 141 VAL B N 1
ATOM 2205 C CA . VAL B 1 141 ? -12.547 10.707 -1.218 1 98.05 141 VAL B CA 1
ATOM 2206 C C . VAL B 1 141 ? -13.694 11.617 -1.652 1 98.05 141 VAL B C 1
ATOM 2208 O O . VAL B 1 141 ? -14.148 12.465 -0.88 1 98.05 141 VAL B O 1
ATOM 2211 N N . ASP B 1 142 ? -14.053 11.431 -2.894 1 97.21 142 ASP B N 1
ATOM 2212 C CA . ASP B 1 142 ? -15.222 12.164 -3.37 1 97.21 142 ASP B CA 1
ATOM 2213 C C . ASP B 1 142 ? -16.475 11.764 -2.593 1 97.21 142 ASP B C 1
ATOM 2215 O O . ASP B 1 142 ? -16.608 10.614 -2.17 1 97.21 142 ASP B O 1
ATOM 2219 N N . ARG B 1 143 ? -17.365 12.651 -2.501 1 94.17 143 ARG B N 1
ATOM 2220 C CA . ARG B 1 143 ? -18.57 12.489 -1.695 1 94.17 143 ARG B CA 1
ATOM 2221 C C . ARG B 1 143 ? -19.333 11.23 -2.096 1 94.17 143 ARG B C 1
ATOM 2223 O O . ARG B 1 143 ? -19.726 10.437 -1.239 1 94.17 143 ARG B O 1
ATOM 2230 N N . LEU B 1 144 ? -19.451 10.937 -3.446 1 93.26 144 LEU B N 1
ATOM 2231 C CA . LEU B 1 144 ? -20.273 9.837 -3.938 1 93.26 144 LEU B CA 1
ATOM 2232 C C . LEU B 1 144 ? -19.592 8.495 -3.689 1 93.26 144 LEU B C 1
ATOM 2234 O O . LEU B 1 144 ? -20.231 7.444 -3.775 1 93.26 144 LEU B O 1
ATOM 2238 N N . GLU B 1 145 ? -18.372 8.606 -3.239 1 95.85 145 GLU B N 1
ATOM 2239 C CA . GLU B 1 145 ? -17.614 7.379 -3.014 1 95.85 145 GLU B CA 1
ATOM 2240 C C . GLU B 1 145 ? -17.562 7.026 -1.531 1 95.85 145 GLU B C 1
ATOM 2242 O O . GLU B 1 145 ? -17.013 5.989 -1.153 1 95.85 145 GLU B O 1
ATOM 2247 N N . GLY B 1 146 ? -18.116 7.862 -0.668 1 96.61 146 GLY B N 1
ATOM 2248 C CA . GLY B 1 146 ? -17.964 7.765 0.775 1 96.61 146 GLY B CA 1
ATOM 2249 C C . GLY B 1 146 ? -18.347 6.404 1.325 1 96.61 146 GLY B C 1
ATOM 2250 O O . GLY B 1 146 ? -17.54 5.746 1.985 1 96.61 146 GLY B O 1
ATOM 2251 N N . ALA B 1 147 ? -19.484 5.894 0.971 1 96.29 147 ALA B N 1
ATOM 2252 C CA . ALA B 1 147 ? -19.987 4.638 1.522 1 96.29 147 ALA B CA 1
ATOM 2253 C C . ALA B 1 147 ? -19.139 3.457 1.057 1 96.29 147 ALA B C 1
ATOM 2255 O O . ALA B 1 147 ? -18.815 2.568 1.848 1 96.29 147 ALA B O 1
ATOM 2256 N N . ASN B 1 148 ? -18.835 3.436 -0.161 1 97.44 148 ASN B N 1
ATOM 2257 C CA . ASN B 1 148 ? -17.991 2.371 -0.694 1 97.44 148 ASN B CA 1
ATOM 2258 C C . ASN B 1 148 ? -16.593 2.406 -0.084 1 97.44 148 ASN B C 1
ATOM 2260 O O . ASN B 1 148 ? -16.01 1.359 0.204 1 97.44 148 ASN B O 1
ATOM 2264 N N . ALA B 1 149 ? -16.107 3.607 0.076 1 98.37 149 ALA B N 1
ATOM 2265 C CA . ALA B 1 149 ? -14.797 3.76 0.703 1 98.37 149 ALA B CA 1
ATOM 2266 C C . ALA B 1 149 ? -14.815 3.252 2.142 1 98.37 149 ALA B C 1
ATOM 2268 O O . ALA B 1 149 ? -13.877 2.585 2.583 1 98.37 149 ALA B O 1
ATOM 2269 N N . LEU B 1 150 ? -15.873 3.539 2.84 1 98.43 150 LEU B N 1
ATOM 2270 C CA . LEU B 1 150 ? -16.001 3.079 4.218 1 98.43 150 LEU B CA 1
ATOM 2271 C C . LEU B 1 150 ? -15.954 1.556 4.289 1 98.43 150 LEU B C 1
ATOM 2273 O O . LEU B 1 150 ? -15.256 0.991 5.134 1 98.43 150 LEU B O 1
ATOM 2277 N N . ARG B 1 151 ? -16.614 0.91 3.415 1 97.69 151 ARG B N 1
ATOM 2278 C CA . ARG B 1 151 ? -16.636 -0.548 3.384 1 97.69 151 ARG B CA 1
ATOM 2279 C C . ARG B 1 151 ? -15.26 -1.109 3.04 1 97.69 151 ARG B C 1
ATOM 2281 O O . ARG B 1 151 ? -14.819 -2.095 3.635 1 97.69 151 ARG B O 1
ATOM 2288 N N . ALA B 1 152 ? -14.653 -0.476 2.102 1 98.07 152 ALA B N 1
ATOM 2289 C CA . ALA B 1 152 ? -13.325 -0.924 1.69 1 98.07 152 ALA B CA 1
ATOM 2290 C C . ALA B 1 152 ? -12.319 -0.782 2.828 1 98.07 152 ALA B C 1
ATOM 2292 O O . ALA B 1 152 ? -11.509 -1.681 3.065 1 98.07 152 ALA B O 1
ATOM 2293 N N . VAL B 1 153 ? -12.414 0.34 3.516 1 98.66 153 VAL B N 1
ATOM 2294 C CA . VAL B 1 153 ? -11.505 0.603 4.627 1 98.66 153 VAL B CA 1
ATOM 2295 C C . VAL B 1 153 ? -11.762 -0.395 5.753 1 98.66 153 VAL B C 1
ATOM 2297 O O . VAL B 1 153 ? -10.825 -0.986 6.293 1 98.66 153 VAL B O 1
ATOM 2300 N N . ASP B 1 154 ? -13.002 -0.637 6.015 1 98.14 154 ASP B N 1
ATOM 2301 C CA . ASP B 1 154 ? -13.364 -1.606 7.044 1 98.14 154 ASP B CA 1
ATOM 2302 C C . ASP B 1 154 ? -12.84 -2.998 6.698 1 98.14 154 ASP B C 1
ATOM 2304 O O . ASP B 1 154 ? -12.238 -3.668 7.539 1 98.14 154 ASP B O 1
ATOM 2308 N N . GLY B 1 155 ? -13.066 -3.36 5.517 1 97.4 155 GLY B N 1
ATOM 2309 C CA . GLY B 1 155 ? -12.602 -4.661 5.064 1 97.4 155 GLY B CA 1
ATOM 2310 C C . GLY B 1 155 ? -11.092 -4.802 5.099 1 97.4 155 GLY B C 1
ATOM 2311 O O . GLY B 1 155 ? -10.57 -5.86 5.457 1 97.4 155 GLY B O 1
ATOM 2312 N N . ALA B 1 156 ? -10.416 -3.774 4.698 1 98.42 156 ALA B N 1
ATOM 2313 C CA . ALA B 1 156 ? -8.956 -3.788 4.693 1 98.42 156 ALA B CA 1
ATOM 2314 C C . ALA B 1 156 ? -8.404 -3.956 6.106 1 98.42 156 ALA B C 1
ATOM 2316 O O . ALA B 1 156 ? -7.479 -4.741 6.328 1 98.42 156 ALA B O 1
ATOM 2317 N N . LEU B 1 157 ? -8.981 -3.227 7.048 1 98.57 157 LEU B N 1
ATOM 2318 C CA . LEU B 1 157 ? -8.464 -3.192 8.412 1 98.57 157 LEU B CA 1
ATOM 2319 C C . LEU B 1 157 ? -8.814 -4.475 9.159 1 98.57 157 LEU B C 1
ATOM 2321 O O . LEU B 1 157 ? -8.231 -4.768 10.205 1 98.57 157 LEU B O 1
ATOM 2325 N N . ASP B 1 158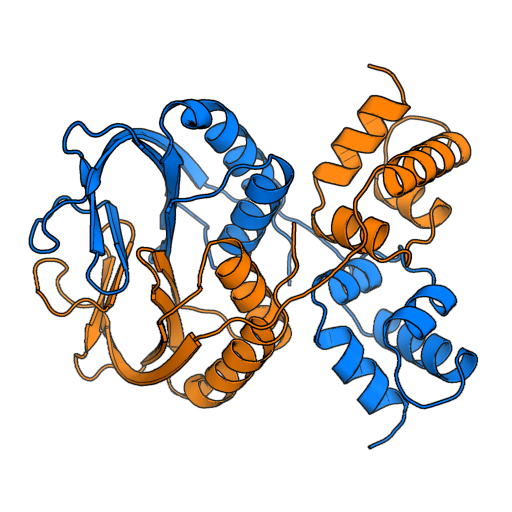 ? -9.708 -5.266 8.611 1 97.68 158 ASP B N 1
ATOM 2326 C CA . ASP B 1 158 ? -10.069 -6.558 9.185 1 97.68 158 ASP B CA 1
ATOM 2327 C C . ASP B 1 158 ? -9.003 -7.61 8.884 1 97.68 158 ASP B C 1
ATOM 2329 O O . ASP B 1 158 ? -9.003 -8.69 9.478 1 97.68 158 ASP B O 1
ATOM 2333 N N . ALA B 1 159 ? -8.132 -7.316 7.961 1 97.44 159 ALA B N 1
ATOM 2334 C CA . ALA B 1 159 ? -7.136 -8.301 7.547 1 97.44 159 ALA B CA 1
ATOM 2335 C C . ALA B 1 159 ? -5.875 -7.62 7.023 1 97.44 159 ALA B C 1
ATOM 2337 O O . ALA B 1 159 ? -5.54 -7.744 5.842 1 97.44 159 ALA B O 1
ATOM 2338 N N . VAL B 1 160 ? -5.167 -7.059 7.874 1 98.22 160 VAL B N 1
ATOM 2339 C CA . VAL B 1 160 ? -3.918 -6.4 7.505 1 98.22 160 VAL B CA 1
ATOM 2340 C C . VAL B 1 160 ? -2.777 -7.415 7.512 1 98.22 160 VAL B C 1
ATOM 2342 O O . VAL B 1 160 ? -2.605 -8.159 8.48 1 98.22 160 VAL B O 1
ATOM 2345 N N . PRO B 1 161 ? -2.034 -7.476 6.436 1 97.06 161 PRO B N 1
ATOM 2346 C CA . PRO B 1 161 ? -0.907 -8.412 6.397 1 97.06 161 PRO B CA 1
ATOM 2347 C C . PRO B 1 161 ? 0.111 -8.155 7.505 1 97.06 161 PRO B C 1
ATOM 2349 O O . PRO B 1 161 ? 0.409 -7 7.82 1 97.06 161 PRO B O 1
ATOM 2352 N N . LEU B 1 162 ? 0.565 -9.241 8.052 1 94.61 162 LEU B N 1
ATOM 2353 C CA . LEU B 1 162 ? 1.642 -9.164 9.034 1 94.61 162 LEU B CA 1
ATOM 2354 C C . LEU B 1 162 ? 3.004 -9.239 8.353 1 94.61 162 LEU B C 1
ATOM 2356 O O . LEU B 1 162 ? 3.179 -9.985 7.386 1 94.61 162 LEU B O 1
ATOM 2360 N N . GLU B 1 163 ? 3.876 -8.45 8.634 1 80.26 163 GLU B N 1
ATOM 2361 C CA . GLU B 1 163 ? 5.2 -8.438 8.019 1 80.26 163 GLU B CA 1
ATOM 2362 C C . GLU B 1 163 ? 6.132 -9.438 8.697 1 80.26 163 GLU B C 1
ATOM 2364 O O . GLU B 1 163 ? 5.942 -9.777 9.867 1 80.26 163 GLU B O 1
#

Organism: NCBI:txid2816475

Secondary structure (DSSP, 8-state):
--HHHHHHHHHHT-HHHHHHHHHT-B-HHHHHHHHT-SS-HHHHHHHHHHHHHHSPPP-EE---EEEEEEEEEEEE-TTSTT-SEEETTEEEEESS-SEEEEEEEES--HHHHHHHHHHHHHTT---SEEEEETTEEEEEEEGGGHHHHHHHHHHHHTSEEP-/--HHHHHHHHHHT-HHHHHHHHHT-B-HHHHHHHHT-SS-HHHHHHHHHHHHHHSPPP-EE---EEEEEEEEEEEE-TTSTT-SEEETTEEEEESS-SEEEEEEEES--HHHHHHHHHHHHHTT---SEEEEETTEEEEEEEGGGHHHHHHHHHHHHTSEEP-

Nearest PDB structures (foldseek):
  3ab2-assembly2_E  TM=5.423E-01  e=9.713E-04  Corynebacterium glutamicum
  3ab2-assembly1_C  TM=5.626E-01  e=1.569E-03  Corynebacterium glutamicum
  3ab2-assembly3_I  TM=5.484E-01  e=2.387E-03  Corynebacterium glutamicum
  3ab4-assembly3_K  TM=4.741E-01  e=2.387E-03  Corynebacterium glutamicum
  3aaw-assembly1_A  TM=4.065E-01  e=9.148E-04  Corynebacterium glutamicum

Foldseek 3Di:
DDLLVQLVVLQVVPVVSLLCLLQVNDDLLVVLVVSPRPDDSVVSSVSSNVVSVVDHHKFWAAFDKDKDKDAQKDWDQPPDPAFPDDDPRTTMGHDRDQKMKIKIFHPDDPLLQVLLCVLCVVVVWDFPDWDDDDRMTMTMGGNVCRVVSRVSSNVSNRTGIDD/DDLLVQLVVLQVVPVVSLLCLLQVNDDLLVVLVVSPRPDDSVVSSVSSNVVSVVDHHKFWAAFDKDKDKDAQKDWDQPPDPAFPDDDPRTTMGHDRDQKMKIKIAHPDDPLLQVLLCVLCVVVVWDFPDWDDDDRMTMTMGGNVCRVVSRVSSNVSNRTGIDD

Sequence (326 aa):
MSLAAETRRAAESHPFLVAALRAGVVNYTAAARFLEVEGEIDAIATALRRYAEELPEYETDARDVRVRMESGIGPIDAEGDEALVTVGGTAFGPDGGDRTAIVATGAVDAAALAEVLQRLALEEITPIAAGVGAETLLVVVDRLEGANALRAVDGALDAVPLEMSLAAETRRAAESHPFLVAALRAGVVNYTAAARFLEVEGEIDAIATALRRYAEELPEYETDARDVRVRMESGIGPIDAEGDEALVTVGGTAFGPDGGDRTAIVATGAVDAAALAEVLQRLALEEITPIAAGVGAETLLVVVDRLEGANALRAVDGALDAVPLE

Solvent-accessible surface area (backbone atoms only — not comparable to full-atom values): 16309 Å² total; per-residue (Å²): 129,52,69,55,56,49,49,49,55,52,42,61,74,34,53,39,53,50,50,32,36,26,57,58,22,55,26,44,63,45,40,28,62,66,62,65,62,89,71,58,54,68,59,42,17,51,37,49,52,55,50,33,71,71,46,67,68,61,44,59,42,61,47,67,60,52,74,46,77,44,68,25,24,26,81,46,70,49,56,41,92,57,40,45,35,26,22,70,65,46,18,30,18,77,68,71,32,68,19,19,34,40,40,35,39,43,69,52,45,54,63,44,50,25,42,28,42,44,38,28,47,77,69,70,46,73,48,63,29,36,34,27,20,89,33,23,32,38,39,30,31,51,46,93,44,38,68,62,50,47,52,33,42,52,56,25,40,55,48,25,70,56,129,129,52,69,54,56,51,49,50,53,54,42,62,73,35,54,38,53,50,50,32,36,25,56,58,22,54,26,44,62,45,40,28,62,66,62,66,60,90,70,57,54,69,59,43,17,51,38,50,52,55,50,32,71,72,45,67,69,62,45,59,43,60,48,67,60,52,75,47,76,45,69,24,24,26,80,46,70,49,58,41,91,56,41,47,33,28,23,70,65,44,19,32,18,77,69,70,34,69,19,18,33,39,40,34,39,44,68,50,46,51,63,44,49,24,41,29,42,45,36,28,47,76,70,71,46,73,50,64,28,38,33,28,20,89,32,21,32,38,36,30,31,50,45,94,42,37,66,63,48,48,51,32,41,53,56,26,41,52,49,24,70,55,130